Protein AF-A0A497N853-F1 (afdb_monomer)

Solvent-accessible surface area (backbone atoms only — not comparable to full-atom values): 12632 Å² total; per-residue (Å²): 107,52,98,90,64,53,67,40,67,57,90,77,65,51,68,70,56,37,62,71,65,44,45,78,75,49,70,93,55,68,69,83,47,47,69,61,54,48,58,59,57,53,68,36,49,83,79,77,42,58,65,68,43,53,51,31,50,53,46,13,41,46,40,24,49,20,61,76,68,74,43,60,54,60,56,79,72,65,61,88,70,95,76,80,91,62,59,48,69,53,65,68,55,79,66,55,35,63,50,51,18,51,50,53,46,50,43,43,74,77,63,38,49,24,42,34,45,28,51,34,57,36,32,36,83,85,79,70,41,82,28,91,56,30,11,57,48,70,69,62,47,48,48,30,53,48,38,29,42,68,66,50,44,88,70,42,51,37,34,42,32,44,65,26,50,77,102,54,8,40,46,53,75,67,51,38,52,52,47,48,54,54,38,48,76,69,64,36,62,34,42,27,37,53,37,56,64,90,46,56,69,59,51,55,54,47,58,74,72,46,86,47,46,69,47,71,75,90,65,83,77,128

Secondary structure (DSSP, 8-state):
--TT------S---HHHIIIIIHHHHTTS-TT-HHHHHHHHHGGGGTT--HHHHHHHHHHHHHHHHHHTTS-HHHHT----S-----EEPPTT--SHHHHHHHHHHHHHHT-SEEEE---TTEETTTTEE-TT-S--HHHHHHHHHHHHHHHGGGSEEEE-----STT-S--HHHHHHHHHHHHHTT-SEEES-S-TT-HHHHHHHHHH-SSPEE--SS---

Mean predicted aligned error: 4.4 Å

Foldseek 3Di:
DDPVPQWFAFPDADPVLCVPPLVVLPVPDDLVVLVVSLVVSVVCCVPRDPVVRSVRVSNRSLRSVCVVVVHDSCVVVVHDDPDDADEAEDDEACAALLSLQVVLVVVVVVPHQAYEDAYQQQADNVVGGGHVQELDDLVRQLSSLVSNCVRCPNSHAYEYESPQDDPRYADDLVSLLVSLVSCVVSNHQAYEPRDDQVPVVSVVVSCVRHPRHYHDDPDPDD

Sequence (222 aa):
MTEDGAEGLCLGGDKAVTDRWIKPLLVGEDPFDRERLWQWMYSLTRWRVSERIIGVIDMALWDLAGKCFDVPIHKLLGGFRDRVKAYASSGPNLGTPEVYADHAEECLKEGYKAYKIHPYIFYDPIKKKPCPDTTTFPRQDIEVCKAVRERVGDKMTLMYDPWTVGAGGGYSLEEAFWVGRELEKLNFYWFEQPLLENRIESYITLCSGLKIPVLSPAMSGG

Structure (mmCIF, N/CA/C/O backbone):
data_AF-A0A497N853-F1
#
_entry.id   AF-A0A497N853-F1
#
loop_
_atom_site.group_PDB
_atom_site.id
_atom_site.type_symbol
_atom_site.label_atom_id
_atom_site.lab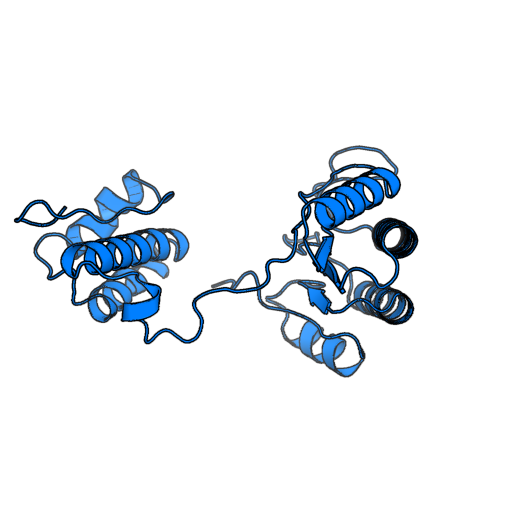el_alt_id
_atom_site.label_comp_id
_atom_site.label_asym_id
_atom_site.label_entity_id
_atom_site.label_seq_id
_atom_site.pdbx_PDB_ins_code
_atom_site.Cartn_x
_atom_site.Cartn_y
_atom_site.Cartn_z
_atom_site.occupancy
_atom_site.B_iso_or_equiv
_atom_site.auth_seq_id
_atom_site.auth_comp_id
_atom_site.auth_asym_id
_atom_site.auth_atom_id
_atom_site.pdbx_PDB_model_num
ATOM 1 N N . MET A 1 1 ? 15.657 2.670 -24.770 1.00 79.00 1 MET A N 1
ATOM 2 C CA . MET A 1 1 ? 15.525 2.754 -26.230 1.00 79.00 1 MET A CA 1
ATOM 3 C C . MET A 1 1 ? 16.335 1.626 -26.832 1.00 79.00 1 MET A C 1
ATOM 5 O O . MET A 1 1 ? 17.504 1.495 -26.479 1.00 79.00 1 MET A O 1
ATOM 9 N N . THR A 1 2 ? 15.700 0.788 -27.634 1.00 86.75 2 THR A N 1
ATOM 10 C CA . THR A 1 2 ? 16.325 -0.279 -28.431 1.00 86.75 2 THR A CA 1
ATOM 11 C C . THR A 1 2 ? 16.870 0.279 -29.748 1.00 86.75 2 THR A C 1
ATOM 13 O O . THR A 1 2 ? 16.658 1.451 -30.063 1.00 86.75 2 THR A O 1
ATOM 16 N N . GLU A 1 3 ? 17.597 -0.536 -30.517 1.00 83.31 3 GLU A N 1
ATOM 17 C CA . GLU A 1 3 ? 18.192 -0.114 -31.798 1.00 83.31 3 GLU A CA 1
ATOM 18 C C . GLU A 1 3 ? 17.148 0.319 -32.840 1.00 83.31 3 GLU A C 1
ATOM 20 O O . GLU A 1 3 ? 17.405 1.220 -33.635 1.00 83.31 3 GLU A O 1
ATOM 25 N N . ASP A 1 4 ? 15.956 -0.276 -32.801 1.00 85.81 4 ASP A N 1
ATOM 26 C CA . ASP A 1 4 ? 14.804 0.061 -33.647 1.00 85.81 4 ASP A CA 1
ATOM 27 C C . ASP A 1 4 ? 13.977 1.252 -33.120 1.00 85.81 4 ASP A C 1
ATOM 29 O O . ASP A 1 4 ? 12.969 1.626 -33.718 1.00 85.81 4 ASP A O 1
ATOM 33 N N . GLY A 1 5 ? 14.410 1.877 -32.019 1.00 88.50 5 GLY A N 1
ATOM 34 C CA . GLY A 1 5 ? 13.783 3.066 -31.447 1.00 88.50 5 GLY A CA 1
ATOM 35 C C . GLY A 1 5 ? 12.621 2.797 -30.488 1.00 88.50 5 GLY A C 1
ATOM 36 O O . GLY A 1 5 ? 11.997 3.756 -30.039 1.00 88.50 5 GLY A O 1
ATOM 37 N N . ALA A 1 6 ? 12.323 1.543 -30.130 1.00 91.69 6 ALA A N 1
ATOM 38 C CA . ALA A 1 6 ? 11.286 1.255 -29.138 1.00 91.69 6 ALA A CA 1
ATOM 39 C C . ALA A 1 6 ? 11.710 1.679 -27.715 1.00 91.69 6 ALA A C 1
ATOM 41 O O . ALA A 1 6 ? 12.874 1.576 -27.308 1.00 91.69 6 ALA A O 1
ATOM 42 N N . GLU A 1 7 ? 10.751 2.174 -26.926 1.00 95.25 7 GLU A N 1
ATOM 43 C CA . GLU A 1 7 ? 11.002 2.748 -25.601 1.00 95.25 7 GLU A CA 1
ATOM 44 C C . GLU A 1 7 ? 10.042 2.228 -24.532 1.00 95.25 7 GLU A C 1
ATOM 46 O O . GLU A 1 7 ? 8.821 2.324 -24.667 1.00 95.25 7 GLU A O 1
ATOM 51 N N . GLY A 1 8 ? 10.613 1.772 -23.417 1.00 95.19 8 GLY A N 1
ATOM 52 C CA . GLY A 1 8 ? 9.903 1.492 -22.175 1.00 95.19 8 GLY A CA 1
ATOM 53 C C . GLY A 1 8 ? 10.242 2.514 -21.094 1.00 95.19 8 GLY A C 1
ATOM 54 O O . GLY A 1 8 ? 11.372 3.003 -21.033 1.00 95.19 8 GLY A O 1
ATOM 55 N N . LEU A 1 9 ? 9.266 2.855 -20.257 1.00 94.81 9 LEU A N 1
ATOM 56 C CA . LEU A 1 9 ? 9.349 3.928 -19.273 1.00 94.81 9 LEU A CA 1
ATOM 57 C C . LEU A 1 9 ? 8.830 3.471 -17.908 1.00 94.81 9 LEU A C 1
ATOM 59 O O . LEU A 1 9 ? 7.816 2.790 -17.794 1.00 94.81 9 LEU A O 1
ATOM 63 N N . CYS A 1 10 ? 9.500 3.929 -16.856 1.00 95.12 10 CYS A N 1
ATOM 64 C CA . CYS A 1 10 ? 9.024 3.850 -15.482 1.00 95.12 10 CYS A CA 1
ATOM 65 C C . CYS A 1 10 ? 9.476 5.106 -14.725 1.00 95.12 10 CYS A C 1
ATOM 67 O O . CYS A 1 10 ? 10.563 5.630 -14.974 1.00 95.12 10 CYS A O 1
ATOM 69 N N . LEU A 1 11 ? 8.641 5.610 -13.814 1.00 91.75 11 LEU A N 1
ATOM 70 C CA . LEU A 1 11 ? 8.973 6.772 -12.991 1.00 91.75 11 LEU A CA 1
ATOM 71 C C . LEU A 1 11 ? 9.837 6.360 -11.793 1.00 91.75 11 LEU A C 1
ATOM 73 O O . LEU A 1 11 ? 9.490 5.449 -11.044 1.00 91.75 11 LEU A O 1
ATOM 77 N N . GLY A 1 12 ? 10.929 7.091 -11.568 1.00 90.25 12 GLY A N 1
ATOM 78 C CA . GLY A 1 12 ? 11.839 6.892 -10.440 1.00 90.25 12 GLY A CA 1
ATOM 79 C C . GLY A 1 12 ? 13.276 6.624 -10.883 1.00 90.25 12 GLY A C 1
ATOM 80 O O . GLY A 1 12 ? 13.691 7.024 -11.967 1.00 90.25 12 GLY A O 1
ATOM 81 N N . GLY A 1 13 ? 14.036 5.948 -10.020 1.00 87.38 13 GLY A N 1
ATOM 82 C CA . GLY A 1 13 ? 15.445 5.627 -10.248 1.00 87.38 13 GLY A CA 1
ATOM 83 C C . GLY A 1 13 ? 16.407 6.745 -9.835 1.00 87.38 13 GLY A C 1
ATOM 84 O O . GLY A 1 13 ? 16.010 7.782 -9.307 1.00 87.38 13 GLY A O 1
ATOM 85 N N . ASP A 1 14 ? 17.695 6.503 -10.062 1.00 92.44 14 ASP A N 1
ATOM 86 C CA . ASP A 1 14 ? 18.780 7.461 -9.846 1.00 92.44 14 ASP A CA 1
ATOM 87 C C . ASP A 1 14 ? 19.682 7.432 -11.081 1.00 92.44 14 ASP A C 1
ATOM 89 O O . ASP A 1 14 ? 20.274 6.397 -11.401 1.00 92.44 14 ASP A O 1
ATOM 93 N N . LYS A 1 15 ? 19.775 8.558 -11.795 1.00 92.19 15 LYS A N 1
ATOM 94 C CA . LYS A 1 15 ? 20.528 8.641 -13.052 1.00 92.19 15 LYS A CA 1
ATOM 95 C C . LYS A 1 15 ? 22.011 8.327 -12.857 1.00 92.19 15 LYS A C 1
ATOM 97 O O . LYS A 1 15 ? 22.588 7.617 -13.675 1.00 92.19 15 LYS A O 1
ATOM 102 N N . ALA A 1 16 ? 22.627 8.835 -11.791 1.00 94.12 16 ALA A N 1
ATOM 103 C CA . ALA A 1 16 ? 24.054 8.651 -11.548 1.00 94.12 16 ALA A CA 1
ATOM 104 C C . ALA A 1 16 ? 24.376 7.187 -11.224 1.00 94.12 16 ALA A C 1
ATOM 106 O O . ALA A 1 16 ? 25.351 6.640 -11.742 1.00 94.12 16 ALA A O 1
ATOM 107 N N . VAL A 1 17 ? 23.540 6.534 -10.411 1.00 93.56 17 VAL A N 1
ATOM 108 C CA . VAL A 1 17 ? 23.679 5.101 -10.107 1.00 93.56 17 VAL A CA 1
ATOM 109 C C . VAL A 1 17 ? 23.415 4.258 -11.353 1.00 93.56 17 VAL A C 1
ATOM 111 O O . VAL A 1 17 ? 24.199 3.358 -11.655 1.00 93.56 17 VAL A O 1
ATOM 114 N N . THR A 1 18 ? 22.358 4.576 -12.102 1.00 93.62 18 THR A N 1
ATOM 115 C CA . THR A 1 18 ? 21.961 3.836 -13.308 1.00 93.62 18 THR A CA 1
ATOM 116 C C . THR A 1 18 ? 23.046 3.907 -14.376 1.00 93.62 18 THR A C 1
ATOM 118 O O . THR A 1 18 ? 23.498 2.868 -14.849 1.00 93.62 18 THR A O 1
ATOM 121 N N . ASP A 1 19 ? 23.531 5.103 -14.713 1.00 94.50 19 ASP A N 1
ATOM 122 C CA . ASP A 1 19 ? 24.566 5.278 -15.737 1.00 94.50 19 ASP A CA 1
ATOM 123 C C . ASP A 1 19 ? 25.879 4.592 -15.359 1.00 94.50 19 ASP A C 1
ATOM 125 O O . ASP A 1 19 ? 26.566 4.049 -16.224 1.00 94.50 19 ASP A O 1
ATOM 129 N N . ARG A 1 20 ? 26.239 4.619 -14.071 1.00 95.12 20 ARG A N 1
ATOM 130 C CA . ARG A 1 20 ? 27.514 4.077 -13.597 1.00 95.12 20 ARG A CA 1
ATOM 131 C C . ARG A 1 20 ? 27.508 2.558 -13.464 1.00 95.12 20 ARG A C 1
ATOM 133 O O . ARG A 1 20 ? 28.520 1.937 -13.774 1.00 95.12 20 ARG A O 1
ATOM 140 N N . TRP A 1 21 ? 26.429 1.981 -12.940 1.00 94.62 21 TRP A N 1
ATOM 141 C CA . TRP A 1 21 ? 26.415 0.579 -12.507 1.00 94.62 21 TRP A CA 1
ATOM 142 C C . TRP A 1 21 ? 25.476 -0.310 -13.310 1.00 94.62 21 TRP A C 1
ATOM 144 O O . TRP A 1 21 ? 25.777 -1.487 -13.466 1.00 94.62 21 TRP A O 1
ATOM 154 N N . ILE A 1 22 ? 24.368 0.229 -13.818 1.00 94.00 22 ILE A N 1
ATOM 155 C CA . ILE A 1 22 ? 23.347 -0.564 -14.511 1.00 94.00 22 ILE A CA 1
ATOM 156 C C . ILE A 1 22 ? 23.543 -0.528 -16.022 1.00 94.00 22 ILE A C 1
ATOM 158 O O . ILE A 1 22 ? 23.589 -1.572 -16.661 1.00 94.00 22 ILE A O 1
ATOM 162 N N . LYS A 1 23 ? 23.717 0.660 -16.606 1.00 93.88 23 LYS A N 1
ATOM 163 C CA . LYS A 1 23 ? 23.854 0.842 -18.055 1.00 93.88 23 LYS A CA 1
ATOM 164 C C . LYS A 1 23 ? 24.928 -0.057 -18.693 1.00 93.88 23 LYS A C 1
ATOM 166 O O . LYS A 1 23 ? 24.621 -0.633 -19.736 1.00 93.88 23 LYS A O 1
ATOM 171 N N . PRO A 1 24 ? 26.129 -0.247 -18.103 1.00 93.81 24 PRO A N 1
ATOM 172 C CA . PRO A 1 24 ? 27.134 -1.148 -18.672 1.00 93.81 24 PRO A CA 1
ATOM 173 C C . PRO A 1 24 ? 26.702 -2.618 -18.750 1.00 93.81 24 PRO A C 1
ATOM 175 O O . PRO A 1 24 ? 27.320 -3.368 -19.493 1.00 93.81 24 PRO A O 1
ATOM 178 N N . LEU A 1 25 ? 25.685 -3.027 -17.982 1.00 92.44 25 LEU A N 1
ATOM 179 C CA . LEU A 1 25 ? 25.145 -4.388 -17.989 1.00 92.44 25 LEU A CA 1
ATOM 180 C C . LEU A 1 25 ? 24.012 -4.586 -19.001 1.00 92.44 25 LEU A C 1
ATOM 182 O O . LEU A 1 25 ? 23.673 -5.722 -19.284 1.00 92.44 25 LEU A O 1
ATOM 186 N N . LEU A 1 26 ? 23.377 -3.509 -19.479 1.00 93.62 26 LEU A N 1
ATOM 187 C CA . LEU A 1 26 ? 22.157 -3.597 -20.296 1.00 93.62 26 LEU A CA 1
ATOM 188 C C . LEU A 1 26 ? 22.374 -3.226 -21.761 1.00 93.62 26 LEU A C 1
ATOM 190 O O . LEU A 1 26 ? 21.623 -3.659 -22.629 1.00 93.62 26 LEU A O 1
ATOM 194 N N . VAL A 1 27 ? 23.350 -2.363 -22.050 1.00 94.38 27 VAL A N 1
ATOM 195 C CA . VAL A 1 27 ? 23.601 -1.919 -23.425 1.00 94.38 27 VAL A CA 1
ATOM 196 C C . VAL A 1 27 ? 24.159 -3.082 -24.242 1.00 94.38 27 VAL A C 1
ATOM 198 O O . VAL A 1 27 ? 25.203 -3.625 -23.899 1.00 94.38 27 VAL A O 1
ATOM 201 N N . GLY A 1 28 ? 23.486 -3.403 -25.348 1.00 94.25 28 GLY A N 1
ATOM 202 C CA . GLY A 1 28 ? 23.839 -4.519 -26.230 1.00 94.25 28 GLY A CA 1
ATOM 203 C C . GLY A 1 28 ? 23.177 -5.845 -25.852 1.00 94.25 28 GLY A C 1
ATOM 204 O O . GLY A 1 28 ? 23.326 -6.819 -26.583 1.00 94.25 28 GLY A O 1
ATOM 205 N N . GLU A 1 29 ? 22.430 -5.884 -24.750 1.00 96.19 29 GLU A N 1
ATOM 206 C CA . GLU A 1 29 ? 21.660 -7.057 -24.354 1.00 96.19 29 GLU A CA 1
ATOM 207 C C . GLU A 1 29 ? 20.273 -7.073 -25.007 1.00 96.19 29 GLU A C 1
ATOM 209 O O . GLU A 1 29 ? 19.698 -6.023 -25.308 1.00 96.19 29 GLU A O 1
ATOM 214 N N . ASP A 1 30 ? 19.708 -8.271 -25.167 1.00 96.00 30 ASP A N 1
ATOM 215 C CA . ASP A 1 30 ? 18.315 -8.431 -25.576 1.00 96.00 30 ASP A CA 1
ATOM 216 C C . ASP A 1 30 ? 17.378 -8.002 -24.423 1.00 96.00 30 ASP A C 1
ATOM 218 O O . ASP A 1 30 ? 17.404 -8.615 -23.349 1.00 96.00 30 ASP A O 1
ATOM 222 N N . PRO A 1 31 ? 16.525 -6.974 -24.600 1.00 95.19 31 PRO A N 1
ATOM 223 C CA . PRO A 1 31 ? 15.596 -6.529 -23.561 1.00 95.19 31 PRO A CA 1
ATOM 224 C C . PRO A 1 31 ? 14.515 -7.565 -23.206 1.00 95.19 31 PRO A C 1
ATOM 226 O O . PRO A 1 31 ? 13.829 -7.408 -22.190 1.00 95.19 31 PRO A O 1
ATOM 229 N N . PHE A 1 32 ? 14.323 -8.607 -24.019 1.00 95.81 32 PHE A N 1
ATOM 230 C CA . PHE A 1 32 ? 13.380 -9.691 -23.752 1.00 95.81 32 PHE A CA 1
ATOM 231 C C . PHE A 1 32 ? 13.945 -10.766 -22.817 1.00 95.81 32 PHE A C 1
ATOM 233 O O . PHE A 1 32 ? 13.153 -11.479 -22.195 1.00 95.81 32 PHE A O 1
ATOM 240 N N . ASP A 1 33 ? 15.262 -10.791 -22.585 1.00 97.50 33 ASP A N 1
ATOM 241 C CA . ASP A 1 33 ? 15.939 -11.630 -21.583 1.00 97.50 33 ASP A CA 1
ATOM 242 C C . ASP A 1 33 ? 15.740 -11.110 -20.139 1.00 97.50 33 ASP A C 1
ATOM 244 O O . ASP A 1 33 ? 16.651 -11.144 -19.308 1.00 97.50 33 ASP A O 1
ATOM 248 N N . ARG A 1 34 ? 14.543 -10.605 -19.804 1.00 97.12 34 ARG A N 1
ATOM 249 C CA . ARG A 1 34 ? 14.273 -9.855 -18.559 1.00 97.12 34 ARG A CA 1
ATOM 250 C C . ARG A 1 34 ? 14.716 -10.583 -17.294 1.00 97.12 34 ARG A C 1
ATOM 252 O O . ARG A 1 34 ? 15.349 -9.967 -16.448 1.00 97.12 34 ARG A O 1
ATOM 259 N N . GLU A 1 35 ? 14.462 -11.888 -17.193 1.00 98.00 35 GLU A N 1
ATOM 260 C CA . GLU A 1 35 ? 14.888 -12.688 -16.036 1.00 98.00 35 GLU A CA 1
ATOM 261 C C . GLU A 1 35 ? 16.416 -12.704 -15.888 1.00 98.00 35 GLU A C 1
ATOM 263 O O . GLU A 1 35 ? 16.949 -12.472 -14.806 1.00 98.00 35 GLU A O 1
ATOM 268 N N . ARG A 1 36 ? 17.153 -12.903 -16.987 1.00 97.44 36 ARG A N 1
ATOM 269 C CA . ARG A 1 36 ? 18.621 -12.877 -16.969 1.00 97.44 36 ARG A CA 1
ATOM 270 C C . ARG A 1 36 ? 19.137 -11.497 -16.566 1.00 97.44 36 ARG A C 1
ATOM 272 O O . ARG A 1 36 ? 20.052 -11.409 -15.748 1.00 97.44 36 ARG A O 1
ATOM 279 N N . LEU A 1 37 ? 18.549 -10.433 -17.116 1.00 96.94 37 LEU A N 1
ATOM 280 C CA . LEU A 1 37 ? 18.912 -9.053 -16.787 1.00 96.94 37 LEU A CA 1
ATOM 281 C C . LEU A 1 37 ? 18.611 -8.725 -15.321 1.00 96.94 37 LEU A C 1
ATOM 283 O O . LEU A 1 37 ? 19.448 -8.111 -14.658 1.00 96.94 37 LEU A O 1
ATOM 287 N N . TRP A 1 38 ? 17.474 -9.183 -14.792 1.00 97.06 38 TRP A N 1
ATOM 288 C CA . TRP A 1 38 ? 17.137 -9.059 -13.376 1.00 97.06 38 TRP A CA 1
ATOM 289 C C . TRP A 1 38 ? 18.198 -9.736 -12.512 1.00 97.06 38 TRP A C 1
ATOM 291 O O . TRP A 1 38 ? 18.776 -9.073 -11.655 1.00 97.06 38 TRP A O 1
ATOM 301 N N . GLN A 1 39 ? 18.532 -11.006 -12.775 1.00 96.00 39 GLN A N 1
ATOM 302 C CA . GLN A 1 39 ? 19.510 -11.759 -11.970 1.00 96.00 39 GLN A CA 1
ATOM 303 C C . GLN A 1 39 ? 20.891 -11.099 -12.011 1.00 96.00 39 GLN A C 1
ATOM 305 O O . GLN A 1 39 ? 21.588 -10.993 -10.996 1.00 96.00 39 GLN A O 1
ATOM 310 N N . TRP A 1 40 ? 21.275 -10.597 -13.185 1.00 93.88 40 TRP A N 1
ATOM 311 C CA . TRP A 1 40 ? 22.541 -9.904 -13.357 1.00 93.88 40 TRP A CA 1
ATOM 312 C C . TRP A 1 40 ? 22.585 -8.601 -12.556 1.00 93.88 40 TRP A C 1
ATOM 314 O O . TRP A 1 40 ? 23.516 -8.393 -11.773 1.00 93.88 40 TRP A O 1
ATOM 324 N N . MET A 1 41 ? 21.562 -7.753 -12.672 1.00 95.19 41 MET A N 1
ATOM 325 C CA . MET A 1 41 ? 21.467 -6.522 -11.887 1.00 95.19 41 MET A CA 1
ATOM 326 C C . MET A 1 41 ? 21.350 -6.811 -10.387 1.00 95.19 41 MET A C 1
ATOM 328 O O . MET A 1 41 ? 21.970 -6.113 -9.584 1.00 95.19 41 MET A O 1
ATOM 332 N N . TYR A 1 42 ? 20.611 -7.852 -9.994 1.00 94.94 42 TYR A N 1
ATOM 333 C CA . TYR A 1 42 ? 20.382 -8.218 -8.596 1.00 94.94 42 TYR A CA 1
ATOM 334 C C . TYR A 1 42 ? 21.683 -8.530 -7.861 1.00 94.94 42 TYR A C 1
ATOM 336 O O . TYR A 1 42 ? 21.829 -8.172 -6.694 1.00 94.94 42 TYR A O 1
ATOM 344 N N . SER A 1 43 ? 22.692 -9.079 -8.544 1.00 91.81 43 SER A N 1
ATOM 345 C CA . SER A 1 43 ? 24.026 -9.287 -7.960 1.00 91.81 43 SER A CA 1
ATOM 346 C C . SER A 1 43 ? 24.672 -8.001 -7.405 1.00 91.81 43 SER A C 1
ATOM 348 O O . SER A 1 43 ? 25.503 -8.059 -6.493 1.00 91.81 43 SER A O 1
ATOM 350 N N . LEU A 1 44 ? 24.266 -6.824 -7.900 1.00 92.19 44 LEU A N 1
ATOM 351 C CA . LEU A 1 44 ? 24.750 -5.521 -7.441 1.00 92.19 44 LEU A CA 1
ATOM 352 C C . LEU A 1 44 ? 24.094 -5.043 -6.140 1.00 92.19 44 LEU A C 1
ATOM 354 O O . LEU A 1 44 ? 24.639 -4.128 -5.506 1.00 92.19 44 LEU A O 1
ATOM 358 N N . THR A 1 45 ? 22.975 -5.651 -5.722 1.00 91.38 45 THR A N 1
ATOM 359 C CA . THR A 1 45 ? 22.237 -5.275 -4.496 1.00 91.38 45 THR A CA 1
ATOM 360 C C . THR A 1 45 ? 23.079 -5.380 -3.240 1.00 91.38 45 THR A C 1
ATOM 362 O O . THR A 1 45 ? 22.902 -4.620 -2.293 1.00 91.38 45 THR A O 1
ATOM 365 N N . ARG A 1 46 ? 24.086 -6.253 -3.269 1.00 86.44 46 ARG A N 1
ATOM 366 C CA . ARG A 1 46 ? 25.012 -6.450 -2.159 1.00 86.44 46 ARG A CA 1
ATOM 367 C C . ARG A 1 46 ? 25.861 -5.212 -1.833 1.00 86.44 46 ARG A C 1
ATOM 369 O O . ARG A 1 46 ? 26.360 -5.116 -0.717 1.00 86.44 46 ARG A O 1
ATOM 376 N N . TRP A 1 47 ? 26.080 -4.293 -2.783 1.00 81.06 47 TRP A N 1
ATOM 377 C CA . TRP A 1 47 ? 27.074 -3.220 -2.598 1.00 81.06 47 TRP A CA 1
ATOM 378 C C . TRP A 1 47 ? 26.773 -1.883 -3.274 1.00 81.06 47 TRP A C 1
ATOM 380 O O . TRP A 1 47 ? 27.209 -0.846 -2.776 1.00 81.06 47 TRP A O 1
ATOM 390 N N . ARG A 1 48 ? 26.178 -1.886 -4.472 1.00 84.62 48 ARG A N 1
ATOM 391 C CA . ARG A 1 48 ? 26.247 -0.734 -5.393 1.00 84.62 48 ARG A CA 1
ATOM 392 C C . ARG A 1 48 ? 24.899 -0.105 -5.700 1.00 84.62 48 ARG A C 1
ATOM 394 O O . ARG A 1 48 ? 24.861 1.080 -6.019 1.00 84.62 48 ARG A O 1
ATOM 401 N N . VAL A 1 49 ? 23.831 -0.894 -5.663 1.00 91.50 49 VAL A N 1
ATOM 402 C CA . VAL A 1 49 ? 22.513 -0.506 -6.174 1.00 91.50 49 VAL A CA 1
ATOM 403 C C . VAL A 1 49 ? 21.446 -1.0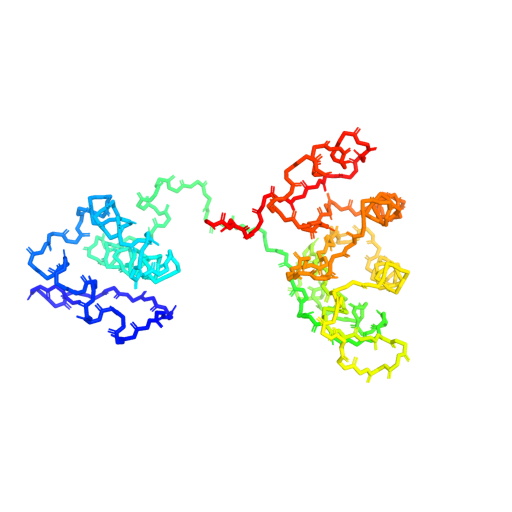00 -5.206 1.00 91.50 49 VAL A C 1
ATOM 405 O O . VAL A 1 49 ? 21.584 -2.082 -4.662 1.00 91.50 49 VAL A O 1
ATOM 408 N N . SER A 1 50 ? 20.388 -0.231 -4.963 1.00 91.44 50 SER A N 1
ATOM 409 C CA . SER A 1 50 ? 19.242 -0.729 -4.195 1.00 91.44 50 SER A CA 1
ATOM 410 C C . SER A 1 50 ? 18.296 -1.529 -5.088 1.00 91.44 50 SER A C 1
ATOM 412 O O . SER A 1 50 ? 18.151 -1.230 -6.275 1.00 91.44 50 SER A O 1
ATOM 414 N N . GLU A 1 51 ? 17.580 -2.496 -4.518 1.00 92.12 51 GLU A N 1
ATOM 415 C CA . GLU A 1 51 ? 16.552 -3.253 -5.247 1.00 92.12 51 GLU A CA 1
ATOM 416 C C . GLU A 1 51 ? 15.500 -2.331 -5.889 1.00 92.12 51 GLU A C 1
ATOM 418 O O . GLU A 1 51 ? 15.059 -2.576 -7.007 1.00 92.12 51 GLU A O 1
ATOM 423 N N . ARG A 1 52 ? 15.195 -1.187 -5.259 1.00 92.06 52 ARG A N 1
ATOM 424 C CA . ARG A 1 52 ? 14.322 -0.146 -5.828 1.00 92.06 52 ARG A CA 1
ATOM 425 C C . ARG A 1 52 ? 14.779 0.334 -7.208 1.00 92.06 52 ARG A C 1
ATOM 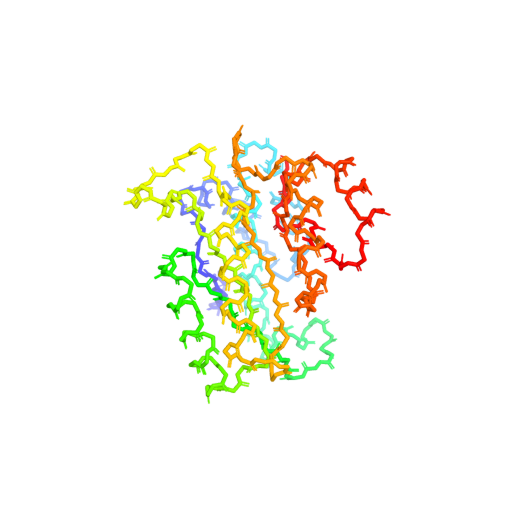427 O O . ARG A 1 52 ? 13.941 0.553 -8.076 1.00 92.06 52 ARG A O 1
ATOM 434 N N . ILE A 1 53 ? 16.080 0.545 -7.409 1.00 93.06 53 ILE A N 1
ATOM 435 C CA . ILE A 1 53 ? 16.607 1.007 -8.702 1.00 93.06 53 ILE A CA 1
ATOM 436 C C . ILE A 1 53 ? 16.459 -0.099 -9.746 1.00 93.06 53 ILE A C 1
ATOM 438 O O . ILE A 1 53 ? 16.036 0.180 -10.863 1.00 93.06 53 ILE A O 1
ATOM 442 N N . ILE A 1 54 ? 16.742 -1.346 -9.371 1.00 94.62 54 ILE A N 1
ATOM 443 C CA . ILE A 1 54 ? 16.587 -2.507 -10.257 1.00 94.62 54 ILE A CA 1
ATOM 444 C C . ILE A 1 54 ? 15.119 -2.679 -10.656 1.00 94.62 54 ILE A C 1
ATOM 446 O O . ILE A 1 54 ? 14.830 -2.838 -11.837 1.00 94.62 54 ILE A O 1
ATOM 450 N N . GLY A 1 55 ? 14.187 -2.546 -9.708 1.00 95.50 55 GLY A N 1
ATOM 451 C CA . GLY A 1 55 ? 12.749 -2.627 -9.970 1.00 95.50 55 GLY A CA 1
ATOM 452 C C . GLY A 1 55 ? 12.241 -1.561 -10.946 1.00 95.50 55 GLY A C 1
ATOM 453 O O . GLY A 1 55 ? 11.399 -1.858 -11.786 1.00 95.50 55 GLY A O 1
ATOM 454 N N . VAL A 1 56 ? 12.778 -0.335 -10.904 1.00 95.94 56 VAL A N 1
ATOM 455 C CA . VAL A 1 56 ? 12.442 0.715 -11.891 1.00 95.94 56 VAL A CA 1
ATOM 456 C C . VAL A 1 56 ? 12.858 0.307 -13.303 1.00 95.94 56 VAL A C 1
ATOM 458 O O . VAL A 1 56 ? 12.113 0.528 -14.258 1.00 95.94 56 VAL A O 1
ATOM 461 N N . ILE A 1 57 ? 14.030 -0.307 -13.441 1.00 95.56 57 ILE A N 1
ATOM 462 C CA . ILE A 1 57 ? 14.537 -0.763 -14.735 1.00 95.56 57 ILE A CA 1
ATOM 463 C C . ILE A 1 57 ? 13.754 -1.977 -15.237 1.00 95.56 57 ILE A C 1
ATOM 465 O O . ILE A 1 57 ? 13.359 -1.991 -16.399 1.00 95.56 57 ILE A O 1
ATOM 469 N N . ASP A 1 58 ? 13.469 -2.951 -14.372 1.00 97.06 58 ASP A N 1
ATOM 470 C CA . ASP A 1 58 ? 12.641 -4.111 -14.718 1.00 97.06 58 ASP A CA 1
ATOM 471 C C . ASP A 1 58 ? 11.246 -3.682 -15.205 1.00 97.06 58 ASP A C 1
ATOM 473 O O . ASP A 1 58 ? 10.804 -4.098 -16.276 1.00 97.06 58 ASP A O 1
ATOM 477 N N . MET A 1 59 ? 10.594 -2.749 -14.502 1.00 97.69 59 MET A N 1
ATOM 478 C CA . MET A 1 59 ? 9.314 -2.180 -14.940 1.00 97.69 59 MET A CA 1
ATOM 479 C C . MET A 1 59 ? 9.411 -1.490 -16.307 1.00 97.69 59 MET A C 1
ATOM 481 O O . MET A 1 59 ? 8.503 -1.634 -17.126 1.00 97.69 59 MET A O 1
ATOM 485 N N . ALA A 1 60 ? 10.502 -0.772 -16.587 1.00 96.94 60 ALA A N 1
ATOM 486 C CA . ALA A 1 60 ? 10.717 -0.165 -17.899 1.00 96.94 60 ALA A CA 1
ATOM 487 C C . ALA A 1 60 ? 10.917 -1.225 -19.000 1.00 96.94 60 ALA A C 1
ATOM 489 O O . ALA A 1 60 ? 10.415 -1.047 -20.108 1.00 96.94 60 ALA A O 1
ATOM 490 N N . LEU A 1 61 ? 11.587 -2.347 -18.714 1.00 97.31 61 LEU A N 1
ATOM 491 C CA . LEU A 1 61 ? 11.713 -3.467 -19.658 1.00 97.31 61 LEU A CA 1
ATOM 492 C C . LEU A 1 61 ? 10.363 -4.155 -19.917 1.00 97.31 61 LEU A C 1
ATOM 494 O O . LEU A 1 61 ? 10.084 -4.559 -21.047 1.00 97.31 61 LEU A O 1
ATOM 498 N N . TRP A 1 62 ? 9.499 -4.260 -18.906 1.00 98.19 62 TRP A N 1
ATOM 499 C CA . TRP A 1 62 ? 8.127 -4.746 -19.085 1.00 98.19 62 TRP A CA 1
ATOM 500 C C . TRP A 1 62 ? 7.266 -3.801 -19.926 1.00 98.19 62 TRP A C 1
ATOM 502 O O . TRP A 1 62 ? 6.534 -4.274 -20.795 1.00 98.19 62 TRP A O 1
ATOM 512 N N . ASP A 1 63 ? 7.365 -2.486 -19.713 1.00 98.19 63 ASP A N 1
ATOM 513 C CA . ASP A 1 63 ? 6.678 -1.484 -20.540 1.00 98.19 63 ASP A CA 1
ATOM 514 C C . ASP A 1 63 ? 7.155 -1.529 -21.998 1.00 98.19 63 ASP A C 1
ATOM 516 O O . ASP A 1 63 ? 6.337 -1.541 -22.918 1.00 98.19 63 ASP A O 1
ATOM 520 N N . LEU A 1 64 ? 8.470 -1.659 -22.212 1.00 97.56 64 LEU A N 1
ATOM 521 C CA . LEU A 1 64 ? 9.051 -1.870 -23.538 1.00 97.56 64 LEU A CA 1
ATOM 522 C C . LEU A 1 64 ? 8.449 -3.111 -24.206 1.00 97.56 64 LEU A C 1
ATOM 524 O O . LEU A 1 64 ? 7.966 -3.021 -25.330 1.00 97.56 64 LEU A O 1
ATOM 528 N N . ALA A 1 65 ? 8.423 -4.250 -23.508 1.00 97.00 65 ALA A N 1
ATOM 529 C CA . ALA A 1 65 ? 7.873 -5.484 -24.058 1.00 97.00 65 ALA A CA 1
ATOM 530 C C . ALA A 1 65 ? 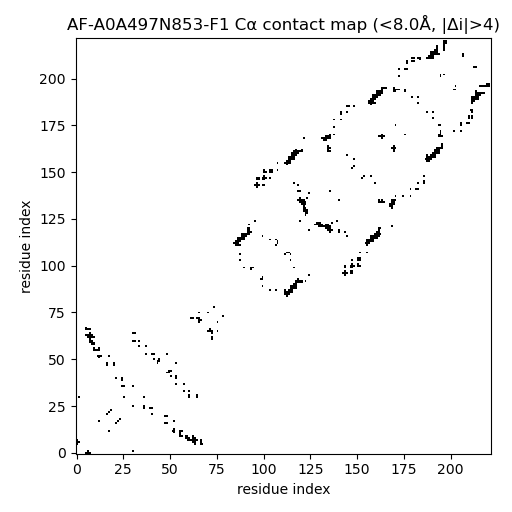6.383 -5.351 -24.406 1.00 97.00 65 ALA A C 1
ATOM 532 O O . ALA A 1 65 ? 5.969 -5.774 -25.484 1.00 97.00 65 ALA A O 1
ATOM 533 N N . GLY A 1 66 ? 5.586 -4.725 -23.534 1.00 97.25 66 GLY A N 1
ATOM 534 C CA . GLY A 1 66 ? 4.173 -4.447 -23.804 1.00 97.25 66 GLY A CA 1
ATOM 535 C C . GLY A 1 66 ? 3.969 -3.640 -25.086 1.00 97.25 66 GLY A C 1
ATOM 536 O O . GLY A 1 66 ? 3.124 -3.993 -25.906 1.00 97.25 66 GLY A O 1
ATOM 537 N N . LYS A 1 67 ? 4.788 -2.606 -25.300 1.00 96.88 67 LYS A N 1
ATOM 538 C CA . LYS A 1 67 ? 4.743 -1.766 -26.505 1.00 96.88 67 LYS A CA 1
ATOM 539 C C . LYS A 1 67 ? 5.234 -2.487 -27.759 1.00 96.88 67 LYS A C 1
ATOM 541 O O . LYS A 1 67 ? 4.588 -2.377 -28.793 1.00 96.88 67 LYS A O 1
ATOM 546 N N . CYS A 1 68 ? 6.332 -3.241 -27.679 1.00 96.19 68 CYS A N 1
ATOM 547 C CA . CYS A 1 68 ? 6.856 -4.007 -28.816 1.00 96.19 68 CYS A CA 1
ATOM 548 C C . CYS A 1 68 ? 5.859 -5.063 -29.312 1.00 96.19 68 CYS A C 1
ATOM 550 O O . CYS A 1 68 ? 5.750 -5.286 -30.514 1.00 96.19 68 CYS A O 1
ATOM 552 N N . PHE A 1 69 ? 5.135 -5.709 -28.394 1.00 95.31 69 PHE A N 1
ATOM 553 C CA . PHE A 1 69 ? 4.146 -6.736 -28.729 1.00 95.31 69 PHE A CA 1
ATOM 554 C C . PHE A 1 69 ? 2.719 -6.197 -28.896 1.00 95.31 69 PHE A C 1
ATOM 556 O O . PHE A 1 69 ? 1.815 -6.991 -29.144 1.00 95.31 69 PHE A O 1
ATOM 563 N N . ASP A 1 70 ? 2.514 -4.885 -28.750 1.00 96.75 70 ASP A N 1
ATOM 564 C CA . ASP A 1 70 ? 1.205 -4.221 -28.801 1.00 96.75 70 ASP A CA 1
ATOM 565 C C . ASP A 1 70 ? 0.143 -4.896 -27.909 1.00 96.75 70 ASP A C 1
ATOM 567 O O . ASP A 1 70 ? -1.001 -5.145 -28.297 1.00 96.75 70 ASP A O 1
ATOM 571 N N . VAL A 1 71 ? 0.538 -5.248 -26.681 1.00 97.31 71 VAL A N 1
ATOM 572 C CA . VAL A 1 71 ? -0.345 -5.892 -25.701 1.00 97.31 71 VAL A CA 1
ATOM 573 C C . VAL A 1 71 ? -0.157 -5.310 -24.299 1.00 97.31 71 VAL A C 1
ATOM 575 O O . VAL A 1 71 ? 0.968 -5.039 -23.872 1.00 97.31 71 VAL A O 1
ATOM 578 N N . PRO A 1 72 ? -1.238 -5.169 -23.507 1.00 97.44 72 PRO A N 1
ATOM 579 C CA . PRO A 1 72 ? -1.115 -4.776 -22.109 1.00 97.44 72 PRO A CA 1
ATOM 580 C C . PRO A 1 72 ? -0.231 -5.755 -21.324 1.00 97.44 72 PRO A C 1
ATOM 582 O O . PRO A 1 72 ? -0.390 -6.972 -21.444 1.00 97.44 72 PRO A O 1
ATOM 585 N N . ILE A 1 73 ? 0.633 -5.243 -20.439 1.00 97.69 73 ILE A N 1
ATOM 586 C CA . ILE A 1 73 ? 1.565 -6.060 -19.633 1.00 97.69 73 ILE A CA 1
ATOM 587 C C . ILE A 1 73 ? 0.828 -7.169 -18.868 1.00 97.69 73 ILE A C 1
ATOM 589 O O . ILE A 1 73 ? 1.279 -8.310 -18.823 1.00 97.69 73 ILE A O 1
ATOM 593 N N . HIS A 1 74 ? -0.357 -6.885 -18.319 1.00 97.56 74 HIS A N 1
ATOM 594 C CA . HIS A 1 74 ? -1.127 -7.900 -17.596 1.00 97.56 74 HIS A CA 1
ATOM 595 C C . HIS A 1 74 ? -1.564 -9.082 -18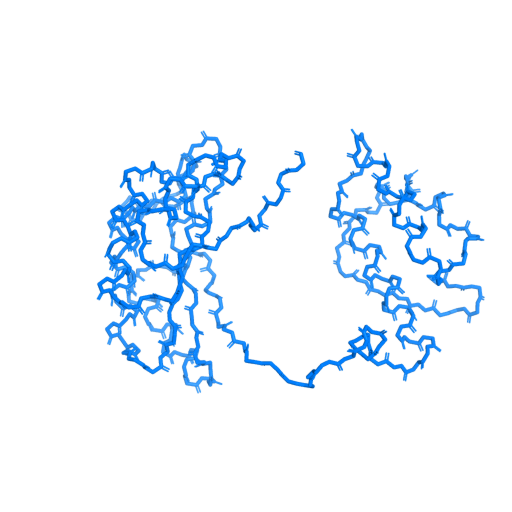.482 1.00 97.56 74 HIS A C 1
ATOM 597 O O . HIS A 1 74 ? -1.837 -10.156 -17.954 1.00 97.56 74 HIS A O 1
ATOM 603 N N . LYS A 1 75 ? -1.663 -8.914 -19.809 1.00 98.06 75 LYS A N 1
ATOM 604 C CA . LYS A 1 75 ? -1.913 -10.018 -20.747 1.00 98.06 75 LYS A CA 1
ATOM 605 C C . LYS A 1 75 ? -0.632 -10.807 -21.013 1.00 98.06 75 LYS A C 1
ATOM 607 O O . LYS A 1 75 ? -0.710 -12.031 -21.017 1.00 98.06 75 LYS A O 1
ATOM 612 N N . LEU A 1 76 ? 0.525 -10.141 -21.122 1.00 97.06 76 LEU A N 1
ATOM 613 C CA . LEU A 1 76 ? 1.834 -10.814 -21.186 1.00 97.06 76 LEU A CA 1
ATOM 614 C C . LEU A 1 76 ? 2.089 -11.703 -19.959 1.00 97.06 76 LEU A C 1
ATOM 616 O O . LEU A 1 76 ? 2.665 -12.776 -20.090 1.00 97.06 76 LEU A O 1
ATOM 620 N N . LEU A 1 77 ? 1.610 -11.287 -18.784 1.00 97.50 77 LEU A N 1
ATOM 621 C CA . LEU A 1 77 ? 1.705 -12.047 -17.532 1.00 97.50 77 LEU A CA 1
ATOM 622 C C . LEU A 1 77 ? 0.701 -13.215 -17.416 1.00 97.50 77 LEU A C 1
ATOM 624 O O . LEU A 1 77 ? 0.681 -13.891 -16.391 1.00 97.50 77 LEU A O 1
ATOM 628 N N . GLY A 1 78 ? -0.149 -13.459 -18.421 1.00 97.69 78 GLY A N 1
ATOM 629 C CA . GLY A 1 78 ? -1.190 -14.494 -18.356 1.00 97.69 78 GLY A CA 1
ATOM 630 C C . GLY A 1 78 ? -2.449 -14.025 -17.622 1.00 97.69 78 GLY A C 1
ATOM 631 O O . GLY A 1 78 ? -2.891 -14.635 -16.653 1.00 97.69 78 GLY A O 1
ATOM 632 N N . GLY A 1 79 ? -3.001 -12.894 -18.063 1.00 96.88 79 GLY A N 1
ATOM 633 C CA . GLY A 1 79 ? -4.037 -12.136 -17.359 1.00 96.88 79 GLY A CA 1
ATOM 634 C C . GLY A 1 79 ? -5.208 -12.943 -16.788 1.00 96.88 79 GLY A C 1
ATOM 635 O O . GLY A 1 79 ? -5.773 -13.819 -17.432 1.00 96.88 79 GLY A O 1
ATOM 636 N N . PHE A 1 80 ? -5.623 -12.555 -15.582 1.00 98.00 80 PHE A N 1
ATOM 637 C CA . PHE A 1 80 ? -6.697 -13.209 -14.829 1.00 98.00 80 PHE A CA 1
ATOM 638 C C . PHE A 1 80 ? -8.003 -12.397 -14.795 1.00 98.00 80 PHE A C 1
ATOM 640 O O . PHE A 1 80 ? -9.096 -12.954 -14.831 1.00 98.00 80 PHE A O 1
ATOM 647 N N . ARG A 1 81 ? -7.905 -11.065 -14.691 1.00 97.19 81 ARG A N 1
ATOM 648 C CA . ARG A 1 81 ? -9.046 -10.140 -14.600 1.00 97.19 81 ARG A CA 1
ATOM 649 C C . ARG A 1 81 ? -8.715 -8.826 -15.297 1.00 97.19 81 ARG A C 1
ATOM 651 O O . ARG A 1 81 ? -7.574 -8.383 -15.224 1.00 97.19 81 ARG A O 1
ATOM 658 N N . ASP A 1 82 ? -9.724 -8.185 -15.879 1.00 97.25 82 ASP A N 1
ATOM 659 C CA . ASP A 1 82 ? -9.574 -6.878 -16.543 1.00 97.25 82 ASP A CA 1
ATOM 660 C C . ASP A 1 82 ? -10.012 -5.701 -15.644 1.00 97.25 82 ASP A C 1
ATOM 662 O O . ASP A 1 82 ? -9.897 -4.539 -16.017 1.00 97.25 82 ASP A O 1
ATOM 666 N N . ARG A 1 83 ? -10.515 -5.988 -14.432 1.00 96.94 83 ARG A N 1
ATOM 667 C CA . ARG A 1 83 ? -10.838 -4.988 -13.401 1.00 96.94 83 ARG A CA 1
ATOM 668 C C . ARG A 1 83 ? -10.613 -5.530 -11.992 1.00 96.94 83 ARG A C 1
ATOM 670 O O . ARG A 1 83 ? -10.811 -6.720 -11.737 1.00 96.94 83 ARG A O 1
ATOM 677 N N . VAL A 1 84 ? -10.251 -4.649 -11.062 1.00 96.69 84 VAL A N 1
ATOM 678 C CA . VAL A 1 84 ? -10.053 -4.966 -9.640 1.00 96.69 84 VAL A CA 1
ATOM 679 C C . VAL A 1 84 ? -10.678 -3.881 -8.764 1.00 96.69 84 VAL A C 1
ATOM 681 O O . VAL A 1 84 ? -10.747 -2.722 -9.162 1.00 96.69 84 VAL A O 1
ATOM 684 N N . LYS A 1 85 ? -11.178 -4.260 -7.582 1.00 95.94 85 LYS A N 1
ATOM 685 C CA . LYS A 1 85 ? -11.645 -3.287 -6.588 1.00 95.94 85 LYS A CA 1
ATOM 686 C C . LYS A 1 85 ? -10.429 -2.592 -5.979 1.00 95.94 85 LYS A C 1
ATOM 688 O O . LYS A 1 85 ? -9.524 -3.278 -5.513 1.00 95.94 85 LYS A O 1
ATOM 693 N N . ALA A 1 86 ? -10.441 -1.265 -5.954 1.00 97.25 86 ALA A N 1
ATOM 694 C CA . ALA A 1 86 ? -9.470 -0.476 -5.212 1.00 97.25 86 ALA A CA 1
ATOM 695 C C . ALA A 1 86 ? -9.995 -0.170 -3.802 1.00 97.25 86 ALA A C 1
ATOM 697 O O . ALA A 1 86 ? -11.208 -0.070 -3.584 1.00 97.25 86 ALA A O 1
ATOM 698 N N . TYR A 1 87 ? -9.074 -0.009 -2.857 1.00 98.19 87 TYR A N 1
ATOM 699 C C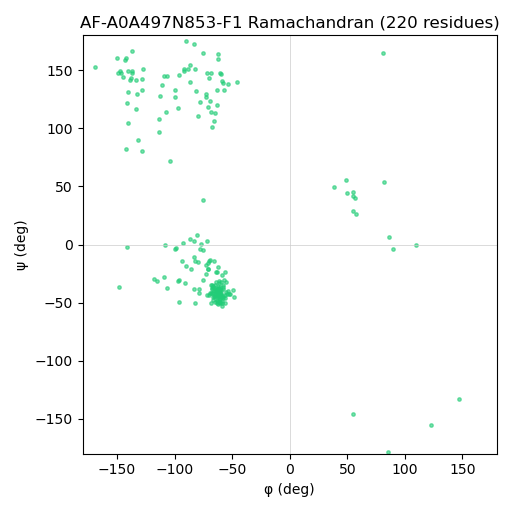A . TYR A 1 87 ? -9.342 0.632 -1.576 1.00 98.19 87 TYR A CA 1
ATOM 700 C C . TYR A 1 87 ? -8.685 2.011 -1.576 1.00 98.19 87 TYR A C 1
ATOM 702 O O . TYR A 1 87 ? -7.616 2.186 -2.161 1.00 98.19 87 TYR A O 1
ATOM 710 N N . ALA A 1 88 ? -9.322 2.984 -0.937 1.00 98.25 88 ALA A N 1
ATOM 711 C CA . ALA A 1 88 ? -8.723 4.294 -0.743 1.00 98.25 88 ALA A CA 1
ATOM 712 C C . ALA A 1 88 ? -7.712 4.206 0.407 1.00 98.25 88 ALA A C 1
ATOM 714 O O . ALA A 1 88 ? -8.048 3.783 1.511 1.00 98.25 88 ALA A O 1
ATOM 715 N N . SER A 1 89 ? -6.460 4.558 0.134 1.00 97.50 89 SER A N 1
ATOM 716 C CA . SER A 1 89 ? -5.391 4.601 1.131 1.00 97.50 89 SER A CA 1
ATOM 717 C C . SER A 1 89 ? -5.251 6.036 1.611 1.00 97.50 89 SER A C 1
ATOM 719 O O . SER A 1 89 ? -4.958 6.914 0.800 1.00 97.50 89 SER A O 1
ATOM 721 N N . SER A 1 90 ? -5.483 6.298 2.897 1.00 96.50 90 SER A N 1
ATOM 722 C CA . SER A 1 90 ? -5.318 7.649 3.428 1.00 96.50 90 SER A CA 1
ATOM 723 C C . SER A 1 90 ? -3.874 8.116 3.243 1.00 96.50 90 SER A C 1
ATOM 725 O O . SER A 1 90 ? -2.939 7.322 3.357 1.00 96.50 90 SER A O 1
ATOM 727 N N . GLY A 1 91 ? -3.681 9.417 3.028 1.00 91.44 91 GLY A N 1
ATOM 728 C CA . GLY A 1 91 ? -2.379 10.019 3.301 1.00 91.44 91 GLY A CA 1
ATOM 729 C C . GLY A 1 91 ? -2.032 9.897 4.793 1.00 91.44 91 GLY A C 1
ATOM 730 O O . GLY A 1 91 ? -2.940 9.710 5.615 1.00 91.44 91 GLY A O 1
ATOM 731 N N . PRO A 1 92 ? -0.745 10.000 5.161 1.00 89.81 92 PRO A N 1
ATOM 732 C CA . PRO A 1 92 ? -0.360 10.084 6.558 1.00 89.81 92 PRO A CA 1
ATOM 733 C C . PRO A 1 92 ? -0.813 11.421 7.155 1.00 89.81 92 PRO A C 1
ATOM 735 O O . PRO A 1 92 ? -0.786 12.452 6.483 1.00 89.81 92 PRO A O 1
ATOM 738 N N . ASN A 1 93 ? -1.154 11.421 8.442 1.00 92.50 93 ASN A N 1
ATOM 739 C CA . ASN A 1 93 ? -1.331 12.641 9.245 1.00 92.50 93 ASN A CA 1
ATOM 740 C C . ASN A 1 93 ? -2.366 13.648 8.704 1.00 92.50 93 ASN A C 1
ATOM 742 O O . ASN A 1 93 ? -2.151 14.854 8.811 1.00 92.50 93 ASN A O 1
ATOM 746 N N . LEU A 1 94 ? -3.505 13.179 8.176 1.00 95.75 94 LEU A N 1
ATOM 747 C CA . LEU A 1 94 ? -4.559 14.061 7.642 1.00 95.75 94 LEU A CA 1
ATOM 748 C C . LEU A 1 94 ? -5.091 15.077 8.670 1.00 95.75 94 LEU A C 1
ATOM 750 O O . LEU A 1 94 ? -5.483 16.179 8.297 1.00 95.75 94 LEU A O 1
ATOM 754 N N . GLY A 1 95 ? -5.095 14.729 9.960 1.00 95.00 95 GLY A N 1
ATOM 755 C CA . GLY A 1 95 ? -5.510 15.635 11.029 1.00 95.00 95 GLY A CA 1
ATOM 756 C C . GLY A 1 95 ? -6.179 14.921 12.200 1.00 95.00 95 GLY A C 1
ATOM 757 O O . GLY A 1 95 ? -5.665 13.931 12.724 1.00 95.00 95 GLY A O 1
ATOM 758 N N . THR A 1 96 ? -7.313 15.464 12.648 1.00 97.19 96 THR A N 1
ATOM 759 C CA . THR A 1 96 ? -8.115 14.899 13.746 1.00 97.19 96 THR A CA 1
ATOM 760 C C . THR A 1 96 ? -8.902 13.665 13.281 1.00 97.19 96 THR A C 1
ATOM 762 O O . THR A 1 96 ? -9.044 13.463 12.071 1.00 97.19 96 THR A O 1
ATOM 765 N N . PRO A 1 97 ? -9.444 12.844 14.202 1.00 98.50 97 PRO A N 1
ATOM 766 C CA . PRO A 1 97 ? -10.333 11.733 13.853 1.00 98.50 97 PRO A CA 1
ATOM 767 C C . PRO A 1 97 ? -11.471 12.119 12.896 1.00 98.50 97 PRO A C 1
ATOM 769 O O . PRO A 1 97 ? -11.761 11.381 11.956 1.00 98.50 97 PRO A O 1
ATOM 772 N N . GLU A 1 98 ? -12.058 13.303 13.072 1.00 98.56 98 GLU A N 1
ATOM 773 C CA . GLU A 1 98 ? -13.130 13.820 12.217 1.00 98.56 98 GLU A CA 1
ATOM 774 C C . GLU A 1 98 ? -12.654 14.048 10.781 1.00 98.56 98 GLU A C 1
ATOM 776 O O . GLU A 1 98 ? -13.369 13.686 9.855 1.00 98.56 98 GLU A O 1
ATOM 781 N N . VAL A 1 99 ? -11.430 14.550 10.582 1.00 98.25 99 VAL A N 1
ATOM 782 C CA . VAL A 1 99 ? -10.864 14.755 9.236 1.00 98.25 99 VAL A CA 1
ATOM 783 C C . VAL A 1 99 ? -10.693 13.422 8.502 1.00 98.25 99 VAL A C 1
ATOM 785 O O . VAL A 1 99 ? -11.000 13.321 7.316 1.00 98.25 99 VAL A O 1
ATOM 788 N N . TYR A 1 100 ? -10.253 12.369 9.198 1.00 98.69 100 TYR A N 1
ATOM 789 C CA . TYR A 1 100 ? -10.191 11.027 8.605 1.00 98.69 100 TYR A CA 1
ATOM 790 C C . TYR A 1 100 ? -11.578 10.476 8.276 1.00 98.69 100 TYR A C 1
ATOM 792 O O . TYR A 1 100 ? -11.743 9.832 7.241 1.00 98.69 100 TYR A O 1
ATOM 800 N N . ALA A 1 101 ? -12.560 10.705 9.151 1.00 98.75 101 ALA A N 1
ATOM 801 C CA . ALA A 1 101 ? -13.936 10.271 8.946 1.00 98.75 101 ALA A CA 1
ATOM 802 C C . ALA A 1 101 ? -14.591 10.987 7.752 1.00 98.75 101 ALA A C 1
ATOM 804 O O . ALA A 1 101 ? -15.218 10.327 6.921 1.00 98.75 101 ALA A O 1
ATOM 805 N N . ASP A 1 102 ? -14.405 12.304 7.636 1.00 98.69 102 ASP A N 1
ATOM 806 C CA . ASP A 1 102 ? -14.863 13.119 6.506 1.00 98.69 102 ASP A CA 1
ATOM 807 C C . ASP A 1 102 ? -14.258 12.605 5.194 1.00 98.69 102 ASP A C 1
ATOM 809 O O . ASP A 1 102 ? -14.995 12.279 4.263 1.00 98.69 102 ASP A O 1
ATOM 813 N N . HIS A 1 103 ? -12.937 12.409 5.158 1.00 98.69 103 HIS A N 1
ATOM 814 C CA . HIS A 1 103 ? -12.245 11.887 3.978 1.00 98.69 103 HIS A CA 1
ATOM 815 C C . HIS A 1 103 ? -12.706 10.467 3.602 1.00 98.69 103 HIS A C 1
ATOM 817 O O . HIS A 1 103 ? -12.915 10.164 2.428 1.00 98.69 103 HIS A O 1
ATOM 823 N N . ALA A 1 104 ? -12.938 9.584 4.580 1.00 98.75 104 ALA A N 1
ATOM 824 C CA . ALA A 1 104 ? -13.477 8.250 4.308 1.00 98.75 104 ALA A CA 1
ATOM 825 C C . ALA A 1 104 ? -14.887 8.310 3.687 1.00 98.75 104 ALA A C 1
ATOM 827 O O . ALA A 1 104 ? -15.199 7.540 2.775 1.00 98.75 104 ALA A O 1
ATOM 828 N N . GLU A 1 105 ? -15.739 9.234 4.143 1.00 98.69 105 GLU A N 1
ATOM 829 C CA . GLU A 1 105 ? -17.061 9.461 3.553 1.00 98.69 105 GLU A CA 1
ATOM 830 C C . GLU A 1 105 ? -16.968 10.035 2.129 1.00 98.69 105 GLU A C 1
ATOM 832 O O . GLU A 1 105 ? -17.744 9.639 1.255 1.00 98.69 105 GLU A O 1
ATOM 837 N N . GLU A 1 106 ? -16.017 10.931 1.866 1.00 98.62 106 GLU A N 1
ATOM 838 C CA . GLU A 1 106 ? -15.724 11.436 0.519 1.00 98.62 106 GLU A CA 1
ATOM 839 C C . GLU A 1 106 ? -15.308 10.297 -0.418 1.00 98.62 106 GLU A C 1
ATOM 841 O O . GLU A 1 106 ? -15.939 10.103 -1.459 1.00 98.62 106 GLU A O 1
ATOM 846 N N . CYS A 1 107 ? -14.360 9.449 -0.010 1.00 98.56 107 CYS A N 1
ATOM 847 C CA . CYS A 1 107 ? -13.980 8.261 -0.779 1.00 98.56 107 CYS A CA 1
ATOM 848 C C . CYS A 1 107 ? -15.172 7.313 -1.014 1.00 98.56 107 CYS A C 1
ATOM 850 O O . CYS A 1 107 ? -15.316 6.731 -2.094 1.00 98.56 107 CYS A O 1
ATOM 852 N N . LEU A 1 108 ? -16.062 7.151 -0.029 1.00 98.44 108 LEU A N 1
ATOM 853 C CA . LEU A 1 108 ? -17.281 6.358 -0.199 1.00 98.44 108 LEU A CA 1
ATOM 854 C C . LEU A 1 108 ? -18.206 6.951 -1.274 1.00 98.44 108 LEU A C 1
ATOM 856 O O . LEU A 1 108 ? -18.762 6.194 -2.076 1.00 98.44 108 LEU A O 1
ATOM 860 N N . LYS A 1 109 ? -18.360 8.283 -1.311 1.00 98.44 109 LYS A N 1
ATOM 861 C CA . LYS A 1 109 ? -19.140 9.005 -2.335 1.00 98.44 109 LYS A CA 1
ATOM 862 C C . LYS A 1 109 ? -18.518 8.861 -3.728 1.00 98.44 109 LYS A C 1
ATOM 864 O O . LYS A 1 109 ? -19.261 8.713 -4.694 1.00 98.44 109 LYS A O 1
ATOM 869 N N . GLU A 1 110 ? -17.190 8.813 -3.826 1.00 98.25 110 GLU A N 1
ATOM 870 C CA . GLU A 1 110 ? -16.462 8.525 -5.076 1.00 98.25 110 GLU A CA 1
ATOM 871 C C . GLU A 1 110 ? -16.601 7.067 -5.546 1.00 98.25 110 GLU A C 1
ATOM 873 O O . GLU A 1 110 ? -16.317 6.743 -6.698 1.00 98.25 110 GLU A O 1
ATOM 878 N N . GLY A 1 111 ? -17.081 6.175 -4.675 1.00 98.12 111 GLY A N 1
ATOM 879 C CA . GLY A 1 111 ? -17.409 4.793 -5.016 1.00 98.12 111 GLY A CA 1
ATOM 880 C C . GLY A 1 111 ? -16.474 3.745 -4.420 1.00 98.12 111 GLY A C 1
ATOM 881 O O . GLY A 1 111 ? -16.741 2.549 -4.602 1.00 98.12 111 GLY A O 1
ATOM 882 N N . TYR A 1 112 ? -15.445 4.144 -3.664 1.00 98.50 112 TYR A N 1
ATOM 883 C CA . TYR A 1 112 ? -14.609 3.199 -2.927 1.00 98.50 112 TYR A CA 1
ATOM 884 C C . TYR A 1 112 ? -15.457 2.384 -1.948 1.00 98.50 112 TYR A C 1
ATOM 886 O O . TYR A 1 112 ? -16.386 2.878 -1.310 1.00 98.50 112 TYR A O 1
ATOM 894 N N . LYS A 1 113 ? -15.137 1.093 -1.843 1.00 98.12 113 LYS A N 1
ATOM 895 C CA . LYS A 1 113 ? -15.804 0.155 -0.921 1.00 98.12 113 LYS A CA 1
ATOM 896 C C . LYS A 1 113 ? -14.917 -0.246 0.250 1.00 98.12 113 LYS A C 1
ATOM 898 O O . LYS A 1 113 ? -15.338 -1.036 1.087 1.00 98.12 113 LYS A O 1
ATOM 903 N N . ALA A 1 114 ? -13.696 0.276 0.291 1.00 98.75 114 ALA A N 1
ATOM 904 C CA . ALA A 1 114 ? -12.726 -0.019 1.323 1.00 98.75 114 ALA A CA 1
ATOM 905 C C . ALA A 1 114 ? -11.805 1.183 1.567 1.00 98.75 114 ALA A C 1
ATOM 907 O O . ALA A 1 114 ? -11.537 1.939 0.628 1.00 98.75 114 ALA A O 1
ATOM 908 N N . TYR A 1 115 ? -11.348 1.353 2.808 1.00 98.81 115 TYR A N 1
ATOM 909 C CA . TYR A 1 115 ? -10.530 2.485 3.248 1.00 98.81 115 TYR A CA 1
ATOM 910 C C . TYR A 1 115 ? -9.441 2.029 4.228 1.00 98.81 115 TYR A C 1
ATOM 912 O O . TYR A 1 115 ? -9.742 1.303 5.178 1.00 98.81 115 TYR A O 1
ATOM 920 N N . LYS A 1 116 ? -8.191 2.451 4.005 1.00 98.69 116 LYS A N 1
ATOM 921 C CA . LYS A 1 116 ? -7.036 2.142 4.861 1.00 98.69 116 LYS A CA 1
ATOM 922 C C . LYS A 1 116 ? -6.520 3.400 5.558 1.00 98.69 116 LYS A C 1
ATOM 924 O O . LYS A 1 116 ? -6.260 4.399 4.891 1.00 98.69 116 LYS A O 1
ATOM 929 N N . ILE A 1 117 ? -6.385 3.339 6.880 1.00 98.56 117 ILE A N 1
ATOM 930 C CA . ILE A 1 117 ? -6.049 4.476 7.751 1.00 98.56 117 ILE A CA 1
ATOM 931 C C . ILE A 1 117 ? -4.557 4.454 8.115 1.00 98.56 117 ILE A C 1
ATOM 933 O O . ILE A 1 117 ? -4.079 3.417 8.564 1.00 98.56 117 ILE A O 1
ATOM 937 N N . HIS A 1 118 ? -3.890 5.612 8.004 1.00 96.69 118 HIS A N 1
ATOM 938 C CA . HIS A 1 118 ? -2.485 5.852 8.384 1.00 96.69 118 HIS A CA 1
ATOM 939 C C . HIS A 1 118 ? -2.340 7.085 9.300 1.00 96.69 118 HIS A C 1
ATOM 941 O O . HIS A 1 118 ? -2.024 8.182 8.825 1.00 96.69 118 HIS A O 1
ATOM 947 N N . PRO A 1 119 ? -2.608 6.973 10.610 1.00 93.94 119 PRO A N 1
ATOM 948 C CA . PRO A 1 119 ? -2.548 8.105 11.520 1.00 93.94 119 PRO A CA 1
ATOM 949 C C . PRO A 1 119 ? -1.178 8.266 12.188 1.00 93.94 119 PRO A C 1
ATOM 951 O O . PRO A 1 119 ? -0.475 7.303 12.454 1.00 93.94 119 PRO A O 1
ATOM 954 N N . TYR A 1 120 ? -0.839 9.522 12.480 1.00 93.25 120 TYR A N 1
ATOM 955 C CA . TYR A 1 120 ? 0.184 9.957 13.446 1.00 93.25 120 TYR A CA 1
ATOM 956 C C . TYR A 1 120 ? 1.626 9.455 13.249 1.00 93.25 120 TYR A C 1
ATOM 958 O O . TYR A 1 120 ? 2.445 9.484 14.169 1.00 93.25 120 TYR A O 1
ATOM 966 N N . ILE A 1 121 ? 1.986 9.132 12.009 1.00 92.62 121 ILE A N 1
ATOM 967 C CA . ILE A 1 121 ? 3.336 8.733 11.608 1.00 92.62 121 ILE A CA 1
ATOM 968 C C . ILE A 1 121 ? 4.312 9.899 11.803 1.00 92.62 121 ILE A C 1
ATOM 970 O O . ILE A 1 121 ? 4.228 10.921 11.118 1.00 92.62 121 ILE A O 1
ATOM 974 N N . PHE A 1 122 ? 5.250 9.756 12.739 1.00 92.94 122 PHE A N 1
ATOM 975 C CA . PHE A 1 122 ? 6.218 10.781 13.136 1.00 92.94 122 PHE A CA 1
ATOM 976 C C . PHE A 1 122 ? 5.597 12.121 13.564 1.00 92.94 122 PHE A C 1
ATOM 978 O O . PHE A 1 122 ? 6.215 13.185 13.428 1.00 92.94 122 PHE A O 1
ATOM 985 N N . TYR A 1 123 ? 4.373 12.101 14.098 1.00 93.62 123 TYR A N 1
ATOM 986 C CA . TYR A 1 123 ? 3.648 13.300 14.514 1.00 93.62 123 TYR A CA 1
ATOM 987 C C . TYR A 1 123 ? 2.876 13.055 15.810 1.00 93.62 123 TYR A C 1
ATOM 989 O O . TYR A 1 123 ? 2.006 12.200 15.851 1.00 93.62 123 TYR A O 1
ATOM 997 N N . ASP A 1 124 ? 3.149 13.841 16.856 1.00 94.38 124 ASP A N 1
ATOM 998 C CA . ASP A 1 124 ? 2.434 13.762 18.136 1.00 94.38 124 ASP A CA 1
ATOM 999 C C . ASP A 1 124 ? 1.086 14.499 18.027 1.00 94.38 124 ASP A C 1
ATOM 1001 O O . ASP A 1 124 ? 1.083 15.735 17.957 1.00 94.38 124 ASP A O 1
ATOM 1005 N N . PRO A 1 125 ? -0.064 13.796 18.037 1.00 94.19 125 PRO A N 1
ATOM 1006 C CA . PRO A 1 125 ? -1.380 14.420 17.888 1.00 94.19 125 PRO A CA 1
ATOM 1007 C C . PRO A 1 125 ? -1.813 15.247 19.101 1.00 94.19 125 PRO A C 1
ATOM 1009 O O . PRO A 1 125 ? -2.676 16.118 18.978 1.00 94.19 125 PRO A O 1
ATOM 1012 N N . ILE A 1 126 ? -1.224 14.998 20.274 1.00 93.56 126 ILE A N 1
ATOM 1013 C CA . ILE A 1 126 ? -1.550 15.703 21.518 1.00 93.56 126 ILE A CA 1
ATOM 1014 C C . ILE A 1 126 ? -0.793 17.029 21.551 1.00 93.56 126 ILE A C 1
ATOM 1016 O O . ILE A 1 126 ? -1.380 18.088 21.774 1.00 93.56 126 ILE A O 1
ATOM 1020 N N . LYS A 1 127 ? 0.520 16.980 21.304 1.00 95.25 127 LYS A N 1
ATOM 1021 C CA . LYS A 1 127 ? 1.396 18.164 21.290 1.00 95.25 127 LYS A CA 1
ATOM 1022 C C . LYS A 1 127 ? 1.376 18.906 19.957 1.00 95.25 127 LYS A C 1
ATOM 1024 O O . LYS A 1 127 ? 1.922 20.004 19.883 1.00 95.25 127 LYS A O 1
ATOM 1029 N N . LYS A 1 128 ? 0.772 18.313 18.927 1.00 94.69 128 LYS A N 1
ATOM 1030 C CA . LYS A 1 128 ? 0.630 18.853 17.570 1.00 94.69 128 LYS A CA 1
ATOM 1031 C C . LYS A 1 128 ? 1.966 19.251 16.943 1.00 94.69 128 LYS A C 1
ATOM 1033 O O . LYS A 1 128 ? 2.103 20.336 16.377 1.00 94.69 128 LYS A O 1
ATOM 1038 N N . LYS A 1 129 ? 2.972 18.383 17.068 1.00 95.06 129 LYS A N 1
ATOM 1039 C CA . LYS A 1 129 ? 4.335 18.637 16.577 1.00 95.06 129 LYS A CA 1
ATOM 1040 C C . LYS A 1 129 ? 4.988 17.368 16.020 1.00 95.06 129 LYS A C 1
ATOM 1042 O O . LYS A 1 129 ? 4.592 16.275 16.425 1.00 95.06 129 LYS A O 1
ATOM 1047 N N . PRO A 1 130 ? 6.020 17.494 15.166 1.00 94.00 130 PRO A N 1
ATOM 1048 C CA . PRO A 1 130 ? 6.815 16.349 14.736 1.00 94.00 130 PRO A CA 1
ATOM 1049 C C . PRO A 1 130 ? 7.364 15.554 15.927 1.00 94.00 130 PRO A C 1
ATOM 1051 O O . PRO A 1 130 ? 7.831 16.132 16.914 1.00 94.00 130 PRO A O 1
ATOM 1054 N N . CYS A 1 131 ? 7.310 14.231 15.819 1.00 91.25 131 CYS A N 1
ATOM 1055 C CA . CYS A 1 131 ? 7.801 13.285 16.809 1.00 91.25 131 CYS A CA 1
ATOM 1056 C C . CYS A 1 131 ? 8.656 12.228 16.099 1.00 91.25 131 CYS A C 1
ATOM 1058 O O . CYS A 1 131 ? 8.120 11.233 15.636 1.00 91.25 131 CYS A O 1
ATOM 1060 N N . PRO A 1 132 ? 9.975 12.438 15.961 1.00 89.06 132 PRO A N 1
ATOM 1061 C CA . PRO A 1 132 ? 10.836 11.523 15.206 1.00 89.06 132 PRO A CA 1
ATOM 1062 C C . PRO A 1 132 ? 11.023 10.158 15.887 1.00 89.06 132 PRO A C 1
ATOM 1064 O O . PRO A 1 132 ? 11.505 9.223 15.256 1.00 89.06 132 PRO A O 1
ATOM 1067 N N . ASP A 1 133 ? 10.647 10.051 17.162 1.00 87.44 133 ASP A N 1
ATOM 1068 C CA . ASP A 1 133 ? 10.920 8.878 17.986 1.00 87.44 133 ASP A CA 1
ATOM 1069 C C . ASP A 1 133 ? 9.857 7.783 17.847 1.00 87.44 133 ASP A C 1
ATOM 1071 O O . ASP A 1 133 ? 10.162 6.640 18.155 1.00 87.44 133 ASP A O 1
ATOM 1075 N N . THR A 1 134 ? 8.638 8.101 17.388 1.00 89.31 134 THR A N 1
ATOM 1076 C CA . THR A 1 134 ? 7.546 7.129 17.202 1.00 89.31 134 THR A CA 1
ATOM 1077 C C . THR A 1 134 ? 6.745 7.404 15.923 1.00 89.31 134 THR A C 1
ATOM 1079 O O . THR A 1 134 ? 6.580 8.545 15.501 1.00 89.31 134 THR A O 1
ATOM 1082 N N . THR A 1 135 ? 6.211 6.348 15.323 1.00 88.88 135 THR A N 1
ATOM 1083 C CA . THR A 1 135 ? 5.218 6.357 14.238 1.00 88.88 135 THR A CA 1
ATOM 1084 C C . THR A 1 135 ? 3.797 6.111 14.738 1.00 88.88 135 THR A C 1
ATOM 1086 O O . THR A 1 135 ? 2.865 6.185 13.950 1.00 88.88 135 THR A O 1
ATOM 1089 N N . THR A 1 136 ? 3.622 5.836 16.034 1.00 91.38 136 THR A N 1
ATOM 1090 C CA . THR A 1 136 ? 2.356 5.337 16.578 1.00 91.38 136 THR A CA 1
ATOM 1091 C C . THR A 1 136 ? 1.951 6.003 17.888 1.00 91.38 136 THR A C 1
ATOM 1093 O O . THR A 1 136 ? 2.796 6.395 18.701 1.00 91.38 136 THR A O 1
ATOM 1096 N N . PHE A 1 137 ? 0.637 6.102 18.101 1.00 94.56 137 PHE A N 1
ATOM 1097 C CA . PHE A 1 137 ? 0.005 6.612 19.316 1.00 94.56 137 PHE A CA 1
ATOM 1098 C C . PHE A 1 137 ? -1.249 5.771 19.604 1.00 94.56 137 PHE A C 1
ATOM 1100 O O . PHE A 1 137 ? -2.356 6.206 19.280 1.00 94.56 137 PHE A O 1
ATOM 1107 N N . PRO A 1 138 ? -1.121 4.585 20.240 1.00 95.75 138 PRO A N 1
ATOM 1108 C CA . PRO A 1 138 ? -2.138 3.527 20.196 1.00 95.75 138 PRO A CA 1
ATOM 1109 C C . PRO A 1 138 ? -3.561 4.006 20.489 1.00 95.75 138 PRO A C 1
ATOM 1111 O O . PRO A 1 138 ? -4.516 3.661 19.796 1.00 95.75 138 PRO A O 1
ATOM 1114 N N . ARG A 1 139 ? -3.722 4.833 21.530 1.00 97.12 139 ARG A N 1
ATOM 1115 C CA . ARG A 1 139 ? -5.039 5.349 21.916 1.00 97.12 139 ARG A CA 1
ATOM 1116 C C . ARG A 1 139 ? -5.600 6.290 20.858 1.00 97.12 139 ARG A C 1
ATOM 1118 O O . ARG A 1 139 ? -6.753 6.141 20.481 1.00 97.12 139 ARG A O 1
ATOM 1125 N N . GLN A 1 140 ? -4.801 7.241 20.390 1.00 97.50 140 GLN A N 1
ATOM 1126 C CA . GLN A 1 140 ? -5.213 8.213 19.382 1.00 97.50 140 GLN A CA 1
ATOM 1127 C C . GLN A 1 140 ? -5.476 7.542 18.032 1.00 97.50 140 GLN A C 1
ATOM 1129 O O . GLN A 1 140 ? -6.442 7.896 17.362 1.00 97.50 140 GLN A O 1
ATOM 1134 N N . ASP A 1 141 ? -4.691 6.528 17.681 1.00 97.38 141 ASP A N 1
ATOM 1135 C CA . ASP A 1 141 ? -4.895 5.713 16.485 1.00 97.38 141 ASP A CA 1
ATOM 1136 C C . ASP A 1 141 ? -6.268 5.025 16.502 1.00 97.38 141 ASP A C 1
ATOM 1138 O O . ASP A 1 141 ? -7.021 5.075 15.525 1.00 97.38 141 ASP A O 1
ATOM 1142 N N . ILE A 1 142 ? -6.641 4.438 17.644 1.00 98.62 142 ILE A N 1
ATOM 1143 C CA . ILE A 1 142 ? -7.953 3.809 17.825 1.00 98.62 142 ILE A CA 1
ATOM 1144 C C . ILE A 1 142 ? -9.092 4.835 17.808 1.00 98.62 142 ILE A C 1
ATOM 1146 O O . ILE A 1 142 ? -10.158 4.525 17.276 1.00 98.62 142 ILE A O 1
ATOM 1150 N N . GLU A 1 143 ? -8.898 6.054 18.317 1.00 98.69 143 GLU A N 1
ATOM 1151 C CA . GLU A 1 143 ? -9.918 7.108 18.195 1.00 98.69 143 GLU A CA 1
ATOM 1152 C C . GLU A 1 143 ? -10.177 7.491 16.729 1.00 98.69 143 GLU A C 1
ATOM 1154 O O . GLU A 1 143 ? -11.333 7.648 16.335 1.00 98.69 143 GLU A O 1
ATOM 1159 N N . VAL A 1 144 ? -9.140 7.531 15.881 1.00 98.75 144 VAL A N 1
ATOM 1160 C CA . VAL A 1 144 ? -9.315 7.687 14.424 1.00 98.75 144 VAL A CA 1
ATOM 1161 C C . VAL A 1 144 ? -10.106 6.511 13.842 1.00 98.75 144 VAL A C 1
ATOM 1163 O O . VAL A 1 144 ? -11.065 6.714 13.096 1.00 98.75 144 VAL A O 1
ATOM 1166 N N . CYS A 1 145 ? -9.753 5.277 14.210 1.00 98.81 145 CYS A N 1
ATOM 1167 C CA . CYS A 1 145 ? -10.442 4.078 13.726 1.00 98.81 145 CYS A CA 1
ATOM 1168 C C . CYS A 1 145 ? -11.930 4.059 14.109 1.00 98.81 145 CYS A C 1
ATOM 1170 O O . CYS A 1 145 ? -12.775 3.707 13.280 1.00 98.81 145 CYS A O 1
ATOM 1172 N N . LYS A 1 146 ? -12.260 4.464 15.341 1.00 98.88 146 LYS A N 1
ATOM 1173 C CA . LYS A 1 146 ? -13.641 4.591 15.828 1.00 98.88 146 LYS A CA 1
ATOM 1174 C C . LYS A 1 146 ? -14.418 5.636 15.040 1.00 98.88 146 LYS A C 1
ATOM 1176 O O . LYS A 1 146 ? -15.493 5.312 14.545 1.00 98.88 146 LYS A O 1
ATOM 1181 N N . ALA A 1 147 ? -13.864 6.838 14.878 1.00 98.88 147 ALA A N 1
ATOM 1182 C CA . ALA A 1 147 ? -14.527 7.924 14.157 1.00 98.88 147 ALA A CA 1
ATOM 1183 C C . ALA A 1 147 ? -14.828 7.540 12.700 1.00 98.88 147 ALA A C 1
ATOM 1185 O O . ALA A 1 147 ? -15.937 7.758 12.208 1.00 98.88 147 ALA A O 1
ATOM 1186 N N . VAL A 1 148 ? -13.871 6.899 12.019 1.00 98.88 148 VAL A N 1
ATOM 1187 C CA . VAL A 1 148 ? -14.078 6.398 10.653 1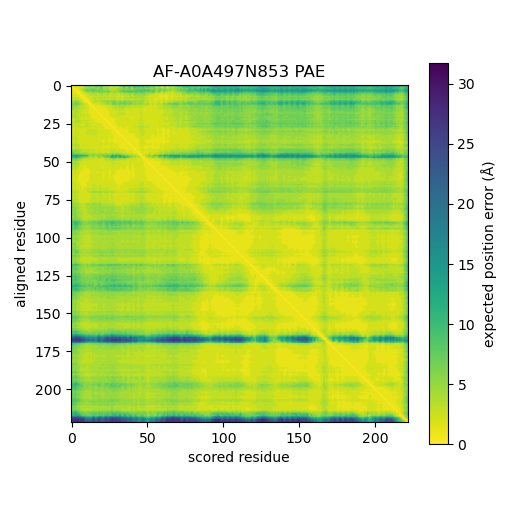.00 98.88 148 VAL A CA 1
ATOM 1188 C C . VAL A 1 148 ? -15.169 5.327 10.628 1.00 98.88 148 VAL A C 1
ATOM 1190 O O . VAL A 1 148 ? -16.090 5.432 9.817 1.00 98.88 148 VAL A O 1
ATOM 1193 N N . ARG A 1 149 ? -15.118 4.325 11.520 1.00 98.81 149 ARG A N 1
ATOM 1194 C CA . ARG A 1 149 ? -16.148 3.274 11.598 1.00 98.81 149 ARG A CA 1
ATOM 1195 C C . ARG A 1 149 ? -17.535 3.851 11.857 1.00 98.81 149 ARG A C 1
ATOM 1197 O O . ARG A 1 149 ? -18.478 3.440 11.187 1.00 98.81 149 ARG A O 1
ATOM 1204 N N . GLU A 1 150 ? -17.666 4.782 12.794 1.00 98.75 150 GLU A N 1
ATOM 1205 C CA . GLU A 1 150 ? -18.939 5.434 13.105 1.00 98.75 150 GLU A CA 1
ATOM 1206 C C . GLU A 1 150 ? -19.501 6.169 11.885 1.00 98.75 150 GLU A C 1
ATOM 1208 O O . GLU A 1 150 ? -20.687 6.046 11.579 1.00 98.75 150 GLU A O 1
ATOM 1213 N N . ARG A 1 151 ? -18.643 6.867 11.132 1.00 98.69 151 ARG A N 1
ATOM 1214 C CA . ARG A 1 151 ? -19.072 7.634 9.962 1.00 98.69 151 ARG A CA 1
ATOM 1215 C C . ARG A 1 151 ? -19.556 6.765 8.811 1.00 98.69 151 ARG A C 1
ATOM 1217 O O . ARG A 1 151 ? -20.615 7.028 8.240 1.00 98.69 151 ARG A O 1
ATOM 1224 N N . VAL A 1 152 ? -18.768 5.766 8.419 1.00 98.62 152 VAL A N 1
ATOM 1225 C CA . VAL A 1 152 ? -19.059 4.986 7.203 1.00 98.62 152 VAL A CA 1
ATOM 1226 C C . VAL A 1 152 ? -19.869 3.720 7.490 1.00 98.62 152 VAL A C 1
ATOM 1228 O O . VAL A 1 152 ? -20.445 3.137 6.566 1.00 98.62 152 VAL A O 1
ATOM 1231 N N . GLY A 1 153 ? -19.971 3.310 8.758 1.00 97.88 153 GLY A N 1
ATOM 1232 C CA . GLY A 1 153 ? -20.653 2.088 9.183 1.00 97.88 153 GLY A CA 1
ATOM 1233 C C . GLY A 1 153 ? -20.114 0.859 8.453 1.00 97.88 153 GLY A C 1
ATOM 1234 O O . GLY A 1 153 ? -18.945 0.804 8.077 1.00 97.88 153 GLY A O 1
ATOM 1235 N N . ASP A 1 154 ? -20.980 -0.114 8.178 1.00 97.81 154 ASP A N 1
ATOM 1236 C CA . ASP A 1 154 ? -20.623 -1.328 7.425 1.00 97.81 154 ASP A CA 1
ATOM 1237 C C . ASP A 1 154 ? -20.592 -1.126 5.898 1.00 97.81 154 ASP A C 1
ATOM 1239 O O . ASP A 1 154 ? -20.450 -2.082 5.135 1.00 97.81 154 ASP A O 1
ATOM 1243 N N . LYS A 1 155 ? -20.713 0.118 5.412 1.00 98.19 155 LYS A N 1
ATOM 1244 C CA . LYS A 1 155 ? -20.680 0.417 3.968 1.00 98.19 155 LYS A CA 1
ATOM 1245 C C . LYS A 1 155 ? -19.274 0.290 3.376 1.00 98.19 155 LYS A C 1
ATOM 1247 O O . LYS A 1 155 ? -19.148 0.193 2.154 1.00 98.19 155 LYS A O 1
ATOM 1252 N N . MET A 1 156 ? -18.239 0.306 4.220 1.00 98.56 156 MET A N 1
ATOM 1253 C CA . MET A 1 156 ? -16.846 0.124 3.819 1.00 98.56 156 MET A CA 1
ATOM 1254 C C . MET A 1 156 ? -16.146 -0.961 4.636 1.00 98.56 156 MET A C 1
ATOM 1256 O O . MET A 1 156 ? -16.306 -1.071 5.855 1.00 98.56 156 MET A O 1
ATOM 1260 N N . THR A 1 157 ? -15.294 -1.718 3.949 1.00 98.69 157 THR A N 1
ATOM 1261 C CA . THR A 1 157 ? -14.245 -2.532 4.567 1.00 98.69 157 THR A CA 1
ATOM 1262 C C . THR A 1 157 ? -13.142 -1.606 5.084 1.00 98.69 157 THR A C 1
ATOM 1264 O O . THR A 1 157 ? -12.643 -0.773 4.331 1.00 98.69 157 THR A O 1
ATOM 1267 N N . LEU A 1 158 ? -12.768 -1.724 6.356 1.00 98.88 158 LEU A N 1
ATOM 1268 C CA . LEU A 1 158 ? -11.780 -0.836 6.973 1.00 98.88 158 LEU A CA 1
ATOM 1269 C C . LEU A 1 158 ? -10.490 -1.580 7.284 1.00 98.88 158 LEU A C 1
ATOM 1271 O O . LEU A 1 158 ? -10.530 -2.699 7.791 1.00 98.88 158 LEU A O 1
ATOM 1275 N N . MET A 1 159 ? -9.363 -0.946 6.996 1.00 98.81 159 MET A N 1
ATOM 1276 C CA . MET A 1 159 ? -8.024 -1.463 7.252 1.00 98.81 159 MET A CA 1
ATOM 1277 C C . MET A 1 159 ? -7.214 -0.427 8.026 1.00 98.81 159 MET A C 1
ATOM 1279 O O . MET A 1 159 ? -7.451 0.777 7.903 1.00 98.81 159 MET A O 1
ATOM 1283 N N . TYR A 1 160 ? -6.265 -0.895 8.826 1.00 98.50 160 TYR A N 1
ATOM 1284 C CA . TYR A 1 160 ? -5.424 -0.034 9.648 1.00 98.50 160 TYR A CA 1
ATOM 1285 C C . TYR A 1 160 ? -3.949 -0.358 9.432 1.00 98.50 160 TYR A C 1
ATOM 1287 O O . TYR A 1 160 ? -3.579 -1.532 9.442 1.00 98.50 160 TYR A O 1
ATOM 1295 N N . ASP A 1 161 ? -3.143 0.683 9.237 1.00 96.81 161 ASP A N 1
ATOM 1296 C CA . ASP A 1 161 ? -1.711 0.603 8.970 1.00 96.81 161 ASP A CA 1
ATOM 1297 C C . ASP A 1 161 ? -0.982 1.740 9.725 1.00 96.81 161 ASP A C 1
ATOM 1299 O O . ASP A 1 161 ? -1.074 2.905 9.328 1.00 96.81 161 ASP A O 1
ATOM 1303 N N . PRO A 1 162 ? -0.280 1.443 10.834 1.00 93.38 162 PRO A N 1
ATOM 1304 C CA . PRO A 1 162 ? 0.517 2.415 11.575 1.00 93.38 162 PRO A CA 1
ATOM 1305 C C . PRO A 1 162 ? 1.844 2.771 10.882 1.00 93.38 162 PRO A C 1
ATOM 1307 O O . PRO A 1 162 ? 2.571 3.620 11.392 1.00 93.38 162 PRO A O 1
ATOM 1310 N N . TRP A 1 163 ? 2.195 2.119 9.766 1.00 90.94 163 TRP A N 1
ATOM 1311 C CA . TRP A 1 163 ? 3.468 2.271 9.057 1.00 90.94 163 TRP A CA 1
ATOM 1312 C C . TRP A 1 163 ? 4.687 2.177 9.993 1.00 90.94 163 TRP A C 1
ATOM 1314 O O . TRP A 1 163 ? 5.535 3.072 10.063 1.00 90.94 163 TRP A O 1
ATOM 1324 N N . THR A 1 164 ? 4.778 1.073 10.740 1.00 89.25 164 THR A N 1
ATOM 1325 C CA . THR A 1 164 ? 5.829 0.878 11.748 1.00 89.25 164 THR A CA 1
ATOM 1326 C C . THR A 1 164 ? 7.221 0.787 11.117 1.00 89.25 164 THR A C 1
ATOM 1328 O O . THR A 1 164 ? 7.596 -0.245 10.556 1.00 89.25 164 THR A O 1
ATOM 1331 N N . VAL A 1 165 ? 8.030 1.842 11.271 1.00 85.19 165 VAL A N 1
ATOM 1332 C CA . VAL A 1 165 ? 9.401 1.923 10.728 1.00 85.19 165 VAL A CA 1
ATOM 1333 C C . VAL A 1 165 ? 10.382 2.641 11.662 1.00 85.19 165 VAL A C 1
ATOM 1335 O O . VAL A 1 165 ? 9.997 3.422 12.526 1.00 85.19 165 VAL A O 1
ATOM 1338 N N . GLY A 1 166 ? 11.685 2.421 11.455 1.00 72.69 166 GLY A N 1
ATOM 1339 C CA . GLY A 1 166 ? 12.755 3.113 12.186 1.00 72.69 166 GLY A CA 1
ATOM 1340 C C . GLY A 1 166 ? 13.054 2.543 13.580 1.00 72.69 166 GLY A C 1
ATOM 1341 O O . GLY A 1 166 ? 12.289 1.769 14.146 1.00 72.69 166 GLY A O 1
ATOM 1342 N N . ALA A 1 167 ? 14.205 2.923 14.148 1.00 57.41 167 ALA A N 1
ATOM 1343 C CA . ALA A 1 167 ? 14.762 2.323 15.370 1.00 57.41 167 ALA A CA 1
ATOM 1344 C C . ALA A 1 167 ? 14.018 2.667 16.685 1.00 57.41 167 ALA A C 1
ATOM 1346 O O . ALA A 1 167 ? 14.450 2.225 17.748 1.00 57.41 167 ALA A O 1
ATOM 1347 N N . GLY A 1 168 ? 12.908 3.411 16.620 1.00 61.84 168 GLY A N 1
ATOM 1348 C CA . GLY A 1 168 ? 12.027 3.715 17.759 1.00 61.84 168 GLY A CA 1
ATOM 1349 C C . GLY A 1 168 ? 10.522 3.713 17.440 1.00 61.84 168 GLY A C 1
ATOM 1350 O O . GLY A 1 168 ? 9.719 3.879 18.346 1.00 61.84 168 GLY A O 1
ATOM 1351 N N . GLY A 1 169 ? 10.127 3.493 16.177 1.00 65.19 169 GLY A N 1
ATOM 1352 C CA . GLY A 1 169 ? 8.842 3.954 15.635 1.00 65.19 169 GLY A CA 1
ATOM 1353 C C . GLY A 1 169 ? 7.570 3.203 16.046 1.00 65.19 169 GLY A C 1
ATOM 1354 O O . GLY A 1 169 ? 6.480 3.766 16.031 1.00 65.19 169 GLY A O 1
ATOM 1355 N N . GLY A 1 170 ? 7.664 1.909 16.316 1.00 81.81 170 GLY A N 1
ATOM 1356 C CA . GLY A 1 170 ? 6.495 1.028 16.325 1.00 81.81 170 GLY A CA 1
ATOM 1357 C C . GLY A 1 170 ? 5.782 0.885 17.653 1.00 81.81 170 GLY A C 1
ATOM 1358 O O . GLY A 1 170 ? 6.283 1.302 18.694 1.00 81.81 170 GLY A O 1
ATOM 1359 N N . TYR A 1 171 ? 4.669 0.158 17.618 1.00 92.62 171 TYR A N 1
ATOM 1360 C CA . TYR A 1 171 ? 4.116 -0.428 18.829 1.00 92.62 171 TYR A CA 1
ATOM 1361 C C . TYR A 1 171 ? 5.115 -1.386 19.486 1.00 92.62 171 TYR A C 1
ATOM 1363 O O . TYR A 1 171 ? 5.853 -2.120 18.819 1.00 92.62 171 TYR A O 1
ATOM 1371 N N . SER A 1 172 ? 5.083 -1.448 20.814 1.00 93.06 172 SER A N 1
ATOM 1372 C CA . SER A 1 172 ? 5.491 -2.658 21.529 1.00 93.06 172 SER A CA 1
ATOM 1373 C C . SER A 1 172 ? 4.576 -3.836 21.167 1.00 93.06 172 SER A C 1
ATOM 1375 O O . SER A 1 172 ? 3.474 -3.662 20.642 1.00 93.06 172 SER A O 1
ATOM 1377 N N . LEU A 1 173 ? 5.008 -5.064 21.465 1.00 95.12 173 LEU A N 1
ATOM 1378 C CA . LEU A 1 173 ? 4.183 -6.250 21.220 1.00 95.12 173 LEU A CA 1
ATOM 1379 C C . LEU A 1 173 ? 2.871 -6.191 22.021 1.00 95.12 173 LEU A C 1
ATOM 1381 O O . LEU A 1 173 ? 1.812 -6.560 21.515 1.00 95.12 173 LEU A O 1
ATOM 1385 N N . GLU A 1 174 ? 2.928 -5.688 23.253 1.00 96.75 174 GLU A N 1
ATOM 1386 C CA . GLU A 1 174 ? 1.772 -5.495 24.124 1.00 96.75 174 GLU A CA 1
ATOM 1387 C C . GLU A 1 174 ? 0.793 -4.460 23.557 1.00 96.75 174 GLU A C 1
ATOM 1389 O O . GLU A 1 174 ? -0.416 -4.706 23.530 1.00 96.75 174 GLU A O 1
ATOM 1394 N N . GLU A 1 175 ? 1.296 -3.324 23.065 1.00 97.06 175 GLU A N 1
ATOM 1395 C CA . GLU A 1 175 ? 0.468 -2.313 22.399 1.00 97.06 175 GLU A CA 1
ATOM 1396 C C . GLU A 1 175 ? -0.155 -2.858 21.116 1.00 97.06 175 GLU A C 1
ATOM 1398 O O . GLU A 1 175 ? -1.351 -2.669 20.908 1.00 97.06 175 GLU A O 1
ATOM 1403 N N . ALA A 1 176 ? 0.600 -3.598 20.300 1.00 97.25 176 ALA A N 1
ATOM 1404 C CA . ALA A 1 176 ? 0.078 -4.219 19.086 1.00 97.25 176 ALA A CA 1
ATOM 1405 C C . ALA A 1 176 ? -1.045 -5.221 19.399 1.00 97.25 176 ALA A C 1
ATOM 1407 O O . ALA A 1 176 ? -2.068 -5.231 18.712 1.00 97.25 176 ALA A O 1
ATOM 1408 N N . PHE A 1 177 ? -0.920 -6.024 20.463 1.00 98.62 177 PHE A N 1
ATOM 1409 C CA . PHE A 1 177 ? -2.024 -6.871 20.919 1.00 98.62 177 PHE A CA 1
ATOM 1410 C C . PHE A 1 177 ? -3.242 -6.046 21.319 1.00 98.62 177 PHE A C 1
ATOM 1412 O O . PHE A 1 177 ? -4.357 -6.369 20.909 1.00 98.62 177 PHE A O 1
ATOM 1419 N N . TRP A 1 178 ? -3.048 -4.989 22.107 1.00 98.62 178 TRP A N 1
ATOM 1420 C CA . TRP A 1 178 ? -4.148 -4.137 22.545 1.00 98.62 178 TRP A CA 1
ATOM 1421 C C . TRP A 1 178 ? -4.865 -3.483 21.355 1.00 98.62 178 TRP A C 1
ATOM 1423 O O . TRP A 1 178 ? -6.081 -3.630 21.230 1.00 98.62 178 TRP A O 1
ATOM 1433 N N . VAL A 1 179 ? -4.122 -2.858 20.437 1.00 98.62 179 VAL A N 1
ATOM 1434 C CA . VAL A 1 179 ? -4.658 -2.246 19.209 1.00 98.62 179 VAL A CA 1
ATOM 1435 C C . VAL A 1 179 ? -5.381 -3.286 18.363 1.00 98.62 179 VAL A C 1
ATOM 1437 O O . VAL A 1 179 ? -6.534 -3.075 17.998 1.00 98.62 179 VAL A O 1
ATOM 1440 N N . GLY A 1 180 ? -4.769 -4.447 18.122 1.00 98.69 180 GLY A N 1
ATOM 1441 C CA . GLY A 1 180 ? -5.389 -5.536 17.369 1.00 98.69 180 GLY A CA 1
ATOM 1442 C C . GLY A 1 180 ? -6.737 -5.975 17.950 1.00 98.69 180 GLY A C 1
ATOM 1443 O O . GLY A 1 180 ? -7.699 -6.165 17.208 1.00 98.69 180 GLY A O 1
ATOM 1444 N N . ARG A 1 181 ? -6.857 -6.061 19.282 1.00 98.81 181 ARG A N 1
ATOM 1445 C CA . ARG A 1 181 ? -8.133 -6.372 19.953 1.00 98.81 181 ARG A CA 1
ATOM 1446 C C . ARG A 1 181 ? -9.168 -5.262 19.833 1.00 98.81 181 ARG A C 1
ATOM 1448 O O . ARG A 1 181 ? -10.357 -5.562 19.749 1.00 98.81 181 ARG A O 1
ATOM 1455 N N . GLU A 1 182 ? -8.762 -3.998 19.845 1.00 98.88 182 GLU A N 1
ATOM 1456 C CA . GLU A 1 182 ? -9.687 -2.890 19.587 1.00 98.88 182 GLU A CA 1
ATOM 1457 C C . GLU A 1 182 ? -10.176 -2.906 18.131 1.00 98.88 182 GLU A C 1
ATOM 1459 O O . GLU A 1 182 ? -11.374 -2.772 17.882 1.00 98.88 182 GLU A O 1
ATOM 1464 N N . LEU A 1 183 ? -9.289 -3.177 17.172 1.00 98.88 183 LEU A N 1
ATOM 1465 C CA . LEU A 1 183 ? -9.639 -3.330 15.757 1.00 98.88 183 LEU A CA 1
ATOM 1466 C C . LEU A 1 183 ? -10.615 -4.497 15.520 1.00 98.88 183 LEU A C 1
ATOM 1468 O O . LEU A 1 183 ? -11.559 -4.353 14.742 1.00 98.88 183 LEU A O 1
ATOM 1472 N N . GLU A 1 184 ? -10.454 -5.621 16.231 1.00 98.81 184 GLU A N 1
ATOM 1473 C CA . GLU A 1 184 ? -11.410 -6.743 16.215 1.00 98.81 184 GLU A CA 1
ATOM 1474 C C . GLU A 1 184 ? -12.816 -6.307 16.650 1.00 98.81 184 GLU A C 1
ATOM 1476 O O . GLU A 1 184 ? -13.800 -6.660 15.999 1.00 98.81 184 GLU A O 1
ATOM 1481 N N . LYS A 1 185 ? -12.930 -5.506 17.720 1.00 98.69 185 LYS A N 1
ATOM 1482 C CA . LYS A 1 185 ? -14.224 -4.976 18.195 1.00 98.69 185 LYS A CA 1
ATOM 1483 C C . LYS A 1 185 ? -14.877 -4.051 17.169 1.00 98.69 185 LYS A C 1
ATOM 1485 O O . LYS A 1 185 ? -16.099 -4.003 17.081 1.00 98.69 185 LYS A O 1
ATOM 1490 N N . LEU A 1 186 ? -14.065 -3.331 16.396 1.00 98.69 186 LEU A N 1
ATOM 1491 C CA . LEU A 1 186 ? -14.505 -2.417 15.339 1.00 98.69 186 LEU A CA 1
ATOM 1492 C C . LEU A 1 186 ? -14.713 -3.111 13.982 1.00 98.69 186 LEU A C 1
ATOM 1494 O O . LEU A 1 186 ? -15.005 -2.435 12.987 1.00 98.69 186 LEU A O 1
ATOM 1498 N N . ASN A 1 187 ? -14.575 -4.440 13.925 1.00 98.50 187 ASN A N 1
ATOM 1499 C CA . ASN A 1 187 ? -14.717 -5.245 12.713 1.00 98.50 187 ASN A CA 1
ATOM 1500 C C . ASN A 1 187 ? -13.802 -4.763 11.567 1.00 98.50 187 ASN A C 1
ATOM 1502 O O . ASN A 1 187 ? -14.234 -4.619 10.420 1.00 98.50 187 ASN A O 1
ATOM 1506 N N . PHE A 1 188 ? -12.553 -4.413 11.883 1.00 98.75 188 PHE A N 1
ATOM 1507 C CA . PHE A 1 188 ? -11.546 -4.105 10.865 1.00 98.75 188 PHE A CA 1
ATOM 1508 C C . PHE A 1 188 ? -11.098 -5.380 10.146 1.00 98.75 188 PHE A C 1
ATOM 1510 O O . PHE A 1 188 ? -11.062 -6.468 10.717 1.00 98.75 188 PHE 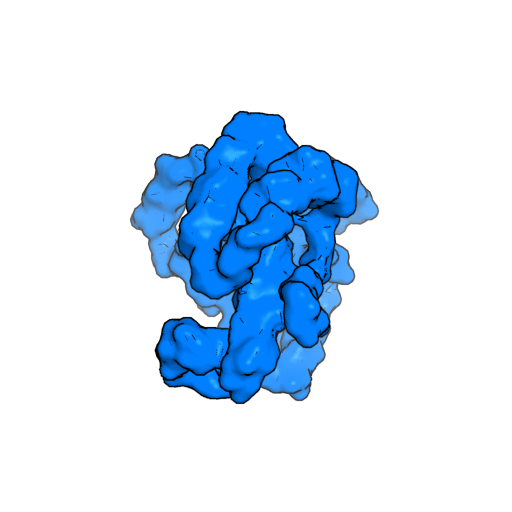A O 1
ATOM 1517 N N . TYR A 1 189 ? -10.769 -5.232 8.867 1.00 98.62 189 TYR A N 1
ATOM 1518 C CA . TYR A 1 189 ? -10.492 -6.332 7.953 1.00 98.62 189 TYR A CA 1
ATOM 1519 C C . TYR A 1 189 ? -9.055 -6.842 8.043 1.00 98.62 189 TYR A C 1
ATOM 1521 O O . TYR A 1 189 ? -8.840 -8.049 7.972 1.00 98.62 189 TYR A O 1
ATOM 1529 N N . TRP A 1 190 ? -8.081 -5.948 8.223 1.00 98.56 190 TRP A N 1
ATOM 1530 C CA . TRP A 1 190 ? -6.713 -6.333 8.561 1.00 98.56 190 TRP A CA 1
ATOM 1531 C C . TRP A 1 190 ? -6.005 -5.269 9.395 1.00 98.56 190 TRP A C 1
ATOM 1533 O O . TRP A 1 190 ? -6.381 -4.090 9.386 1.00 98.56 190 TRP A O 1
ATOM 1543 N N . PHE A 1 191 ? -4.943 -5.717 10.060 1.00 98.19 191 PHE A N 1
ATOM 1544 C CA . PHE A 1 191 ? -3.953 -4.908 10.754 1.00 98.19 191 PHE A CA 1
ATOM 1545 C C . PHE A 1 191 ? -2.603 -5.045 10.038 1.00 98.19 191 PHE A C 1
ATOM 1547 O O . PHE A 1 191 ? -1.986 -6.108 10.055 1.00 98.19 191 PHE A O 1
ATOM 1554 N N . GLU A 1 192 ? -2.174 -4.002 9.344 1.00 97.06 192 GLU A N 1
ATOM 1555 C CA . GLU A 1 192 ? -0.961 -4.009 8.524 1.00 97.06 192 GLU A CA 1
ATOM 1556 C C . GLU A 1 192 ? 0.220 -3.438 9.289 1.00 97.06 192 GLU A C 1
ATOM 1558 O O . GLU A 1 192 ? 0.023 -2.580 10.139 1.00 97.06 192 GLU A O 1
ATOM 1563 N N . GLN A 1 193 ? 1.418 -3.963 9.033 1.00 93.56 193 GLN A N 1
ATOM 1564 C CA . GLN A 1 193 ? 2.694 -3.467 9.560 1.00 93.56 193 GLN A CA 1
ATOM 1565 C C . GLN A 1 193 ? 2.668 -2.965 11.035 1.00 93.56 193 GLN A C 1
ATOM 1567 O O . GLN A 1 193 ? 3.143 -1.865 11.332 1.00 93.56 193 GLN A O 1
ATOM 1572 N N . PRO A 1 194 ? 2.121 -3.737 12.000 1.00 94.00 194 PRO A N 1
ATOM 1573 C CA . PRO A 1 194 ? 1.996 -3.318 13.401 1.00 94.00 194 PRO A CA 1
ATOM 1574 C C . PRO A 1 194 ? 3.319 -3.250 14.170 1.00 94.00 194 PRO A C 1
ATOM 1576 O O . PRO A 1 194 ? 3.394 -2.631 15.228 1.00 94.00 194 PRO A O 1
ATOM 1579 N N . LEU A 1 195 ? 4.337 -3.960 13.686 1.00 93.38 195 LEU A N 1
ATOM 1580 C CA . LEU A 1 195 ? 5.616 -4.177 14.355 1.00 93.38 195 LEU A CA 1
ATOM 1581 C C . LEU A 1 195 ? 6.758 -4.034 13.344 1.00 93.38 195 LEU A C 1
ATOM 1583 O O . LEU A 1 195 ? 6.548 -4.064 12.131 1.00 93.38 195 LEU A O 1
ATOM 1587 N N . LEU A 1 196 ? 7.995 -3.936 13.831 1.00 90.31 196 LEU A N 1
ATOM 1588 C CA . LEU A 1 196 ? 9.166 -3.936 12.952 1.00 90.31 196 LEU A CA 1
ATOM 1589 C C . LEU A 1 196 ? 9.270 -5.270 12.200 1.00 90.31 196 LEU A C 1
ATOM 1591 O O . LEU A 1 196 ? 9.398 -6.328 12.811 1.00 90.31 196 LEU A O 1
ATOM 1595 N N . GLU A 1 197 ? 9.223 -5.215 10.870 1.00 87.94 197 GLU A N 1
ATOM 1596 C CA . GLU A 1 197 ? 9.053 -6.396 10.003 1.00 87.94 197 GLU A CA 1
ATOM 1597 C C . GLU A 1 197 ? 10.281 -7.309 9.942 1.00 87.94 197 GLU A C 1
ATOM 1599 O O . GLU A 1 197 ? 10.172 -8.479 9.588 1.00 87.94 197 GLU A O 1
ATOM 1604 N N . ASN A 1 198 ? 11.442 -6.815 10.375 1.00 86.50 198 ASN A N 1
ATOM 1605 C CA . ASN A 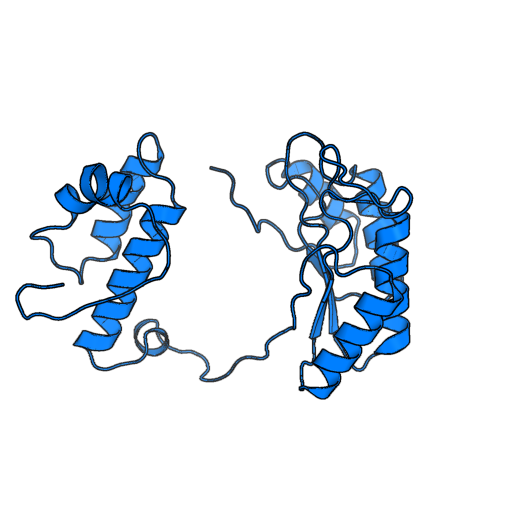1 198 ? 12.636 -7.637 10.565 1.00 86.50 198 ASN A CA 1
ATOM 1606 C C . ASN A 1 198 ? 12.613 -8.471 11.864 1.00 86.50 198 ASN A C 1
ATOM 1608 O O . ASN A 1 198 ? 13.532 -9.253 12.090 1.00 86.50 198 ASN A O 1
ATOM 1612 N N . ARG A 1 199 ? 11.590 -8.321 12.721 1.00 88.12 199 ARG A N 1
ATOM 1613 C CA . ARG A 1 199 ? 11.385 -9.108 13.951 1.00 88.12 199 ARG A CA 1
ATOM 1614 C C . ARG A 1 199 ? 10.278 -10.141 13.750 1.00 88.12 199 ARG A C 1
ATOM 1616 O O . ARG A 1 199 ? 9.170 -10.012 14.279 1.00 88.12 199 ARG A O 1
ATOM 1623 N N . ILE A 1 200 ? 10.580 -11.170 12.965 1.00 91.19 200 ILE A N 1
ATOM 1624 C CA . ILE A 1 200 ? 9.611 -12.182 12.520 1.00 91.19 200 ILE A CA 1
ATOM 1625 C C . ILE A 1 200 ? 8.947 -12.899 13.709 1.00 91.19 200 ILE A C 1
ATOM 1627 O O . ILE A 1 200 ? 7.747 -13.168 13.684 1.00 91.19 200 ILE A O 1
ATOM 1631 N N . GLU A 1 201 ? 9.677 -13.157 14.793 1.00 94.88 201 GLU A N 1
ATOM 1632 C CA . GLU A 1 201 ? 9.166 -13.847 15.985 1.00 94.88 201 GLU A CA 1
ATOM 1633 C C . GLU A 1 201 ? 8.031 -13.072 16.666 1.00 94.88 201 GLU A C 1
ATOM 1635 O O . GLU A 1 201 ? 7.068 -13.664 17.167 1.00 94.88 201 GLU A O 1
ATOM 1640 N N . SER A 1 202 ? 8.109 -11.738 16.661 1.00 94.00 202 SER A N 1
ATOM 1641 C CA . SER A 1 202 ? 7.050 -10.889 17.210 1.00 94.00 202 SER A CA 1
ATOM 1642 C C . SER A 1 202 ? 5.781 -10.981 16.361 1.00 94.00 202 SER A C 1
ATOM 1644 O O . SER A 1 202 ? 4.688 -11.071 16.918 1.00 94.00 202 SER A O 1
ATOM 1646 N N . TYR A 1 203 ? 5.917 -11.068 15.035 1.00 95.19 203 TYR A N 1
ATOM 1647 C CA . TYR A 1 203 ? 4.796 -11.319 14.128 1.00 95.19 203 TYR A CA 1
ATOM 1648 C C . TYR A 1 203 ? 4.178 -12.703 14.326 1.00 95.19 203 TYR A C 1
ATOM 1650 O O . TYR A 1 203 ? 2.958 -12.806 14.418 1.00 95.19 203 TYR A O 1
ATOM 1658 N N . ILE A 1 204 ? 4.987 -13.760 14.467 1.00 96.62 204 ILE A N 1
ATOM 1659 C CA . ILE A 1 204 ? 4.485 -15.117 14.759 1.00 96.62 204 ILE A CA 1
ATOM 1660 C C . ILE A 1 204 ? 3.641 -15.103 16.038 1.00 96.62 204 ILE A C 1
ATOM 1662 O O . ILE A 1 204 ? 2.534 -15.651 16.069 1.00 96.62 204 ILE A O 1
ATOM 1666 N N . THR A 1 205 ? 4.145 -14.441 17.080 1.00 97.75 205 THR A N 1
ATOM 1667 C CA . THR A 1 205 ? 3.447 -14.318 18.364 1.00 97.75 205 THR A CA 1
ATOM 1668 C C . THR A 1 205 ? 2.138 -13.544 18.207 1.00 97.75 205 THR A C 1
ATOM 1670 O O . THR A 1 205 ? 1.091 -14.014 18.653 1.00 97.75 205 THR A O 1
ATOM 1673 N N . LEU A 1 206 ? 2.172 -12.393 17.526 1.00 97.44 206 LEU A N 1
ATOM 1674 C CA . LEU A 1 206 ? 1.005 -11.540 17.301 1.00 97.44 206 LEU A CA 1
ATOM 1675 C C . LEU A 1 206 ? -0.091 -12.268 16.506 1.00 97.44 206 LEU A C 1
ATOM 1677 O O . LEU A 1 206 ? -1.239 -12.322 16.952 1.00 97.44 206 LEU A O 1
ATOM 1681 N N . CYS A 1 207 ? 0.270 -12.894 15.382 1.00 97.62 207 CYS A N 1
ATOM 1682 C CA . CYS A 1 207 ? -0.641 -13.669 14.533 1.00 97.62 207 CYS A CA 1
ATOM 1683 C C . CYS A 1 207 ? -1.264 -14.862 15.267 1.00 97.62 207 CYS A C 1
ATOM 1685 O O . CYS A 1 207 ? -2.408 -15.211 15.004 1.00 97.62 207 CYS A O 1
ATOM 1687 N N . SER A 1 208 ? -0.530 -15.485 16.194 1.00 97.50 208 SER A N 1
ATOM 1688 C CA . SER A 1 208 ? -1.049 -16.609 16.985 1.00 97.50 208 SER A CA 1
ATOM 1689 C C . SER A 1 208 ? -2.072 -16.168 18.035 1.00 97.50 208 SER A C 1
ATOM 1691 O O . SER A 1 208 ? -2.899 -16.970 18.467 1.00 97.50 208 SER A O 1
ATOM 1693 N N . GLY A 1 209 ? -2.008 -14.910 18.481 1.00 97.81 209 GLY A N 1
ATOM 1694 C CA . GLY A 1 209 ? -2.912 -14.387 19.500 1.00 97.81 209 GLY A CA 1
ATOM 1695 C C . GLY A 1 209 ? -4.112 -13.623 18.940 1.00 97.81 209 GLY A C 1
ATOM 1696 O O . GLY A 1 209 ? -5.173 -13.655 19.563 1.00 97.81 209 GLY A O 1
ATOM 1697 N N . LEU A 1 210 ? -3.996 -12.944 17.799 1.00 98.44 210 LEU A N 1
ATOM 1698 C CA . LEU A 1 210 ? -5.084 -12.155 17.211 1.00 98.44 210 LEU A CA 1
ATOM 1699 C C . LEU A 1 210 ? -5.992 -12.982 16.286 1.00 98.44 210 LEU A C 1
ATOM 1701 O O . LEU A 1 210 ? -5.582 -13.956 15.667 1.00 98.44 210 LEU A O 1
ATOM 1705 N N . LYS A 1 211 ? -7.260 -12.577 16.206 1.00 98.38 211 LYS A N 1
ATOM 1706 C CA . LYS A 1 211 ? -8.246 -13.058 15.229 1.00 98.38 211 LYS A CA 1
ATOM 1707 C C . LYS A 1 211 ? -8.256 -12.196 13.972 1.00 98.38 211 LYS A C 1
ATOM 1709 O O . LYS A 1 211 ? -8.549 -12.714 12.897 1.00 98.38 211 LYS A O 1
ATOM 1714 N N . ILE A 1 212 ? -7.996 -10.893 14.108 1.00 98.56 212 ILE A N 1
ATOM 1715 C CA . ILE A 1 212 ? -7.856 -10.007 12.950 1.00 98.56 212 ILE A CA 1
ATOM 1716 C C . ILE A 1 212 ? -6.640 -10.451 12.114 1.00 98.56 212 ILE A C 1
ATOM 1718 O O . ILE A 1 212 ? -5.576 -10.694 12.687 1.00 98.56 212 ILE A O 1
ATOM 1722 N N . PRO A 1 213 ? -6.766 -10.568 10.778 1.00 98.44 213 PRO A N 1
ATOM 1723 C CA . PRO A 1 213 ? -5.627 -10.839 9.910 1.00 98.44 213 PRO A CA 1
ATOM 1724 C C . PRO A 1 213 ? -4.532 -9.782 10.068 1.00 98.44 213 PRO A C 1
ATOM 1726 O O . PRO A 1 213 ? -4.811 -8.583 10.020 1.00 98.44 213 PRO A O 1
ATOM 1729 N N . VAL A 1 214 ? -3.285 -10.230 10.209 1.00 97.75 214 VAL A N 1
ATOM 1730 C CA . VAL A 1 214 ? -2.107 -9.356 10.215 1.00 97.75 214 VAL A CA 1
ATOM 1731 C C . VAL A 1 214 ? -1.453 -9.400 8.835 1.00 97.75 214 VAL A C 1
ATOM 1733 O O . VAL A 1 214 ? -1.168 -10.486 8.329 1.00 97.75 214 VAL A O 1
ATOM 1736 N N . LEU A 1 215 ? -1.230 -8.235 8.220 1.00 95.38 215 LEU A N 1
ATOM 1737 C CA . LEU A 1 215 ? -0.620 -8.109 6.892 1.00 95.38 215 LEU A CA 1
ATOM 1738 C C . LEU A 1 215 ? 0.814 -7.573 7.011 1.00 95.38 215 LEU A C 1
ATOM 1740 O O . LEU A 1 215 ? 1.028 -6.446 7.446 1.00 95.38 215 LEU A O 1
ATOM 1744 N N . SER A 1 216 ? 1.792 -8.406 6.658 1.00 90.56 216 SER A N 1
ATOM 1745 C CA . SER A 1 216 ? 3.232 -8.107 6.676 1.00 90.56 216 SER A CA 1
ATOM 1746 C C . SER A 1 216 ? 3.986 -9.241 5.950 1.00 90.56 216 SER A C 1
ATOM 1748 O O . SER A 1 216 ? 3.468 -10.366 5.945 1.00 90.56 216 SER A O 1
ATOM 1750 N N . PRO A 1 217 ? 5.174 -9.019 5.349 1.00 88.62 217 PRO A N 1
ATOM 1751 C CA . PRO A 1 217 ? 5.926 -7.765 5.261 1.00 88.62 217 PRO A CA 1
ATOM 1752 C C . PRO A 1 217 ? 5.542 -6.861 4.079 1.00 88.62 217 PRO A C 1
ATOM 1754 O O . PRO A 1 217 ? 5.341 -7.344 2.967 1.00 88.62 217 PRO A O 1
ATOM 1757 N N . ALA A 1 218 ? 5.491 -5.545 4.311 1.00 80.88 218 ALA A N 1
ATOM 1758 C CA . ALA A 1 218 ? 5.356 -4.506 3.281 1.00 80.88 218 ALA A CA 1
ATOM 1759 C C . ALA A 1 218 ? 6.714 -3.904 2.873 1.00 80.88 218 ALA A C 1
ATOM 1761 O O . ALA A 1 218 ? 6.918 -3.515 1.723 1.00 80.88 218 ALA A O 1
ATOM 1762 N N . MET A 1 219 ? 7.665 -3.857 3.803 1.00 70.69 219 MET A N 1
ATOM 1763 C CA . MET A 1 219 ? 9.055 -3.486 3.591 1.00 70.69 219 MET A CA 1
ATOM 1764 C C . MET A 1 219 ? 9.930 -4.713 3.835 1.00 70.69 219 MET A C 1
ATOM 1766 O O . MET A 1 219 ? 10.300 -5.038 4.962 1.00 70.69 219 MET A O 1
ATOM 1770 N N . SER A 1 220 ? 10.298 -5.406 2.761 1.00 53.00 220 SER A N 1
ATOM 1771 C CA . SER A 1 220 ? 11.377 -6.386 2.823 1.00 53.00 220 SER A CA 1
ATOM 1772 C C . SER A 1 220 ? 12.694 -5.647 3.071 1.00 53.00 220 SER A C 1
ATOM 1774 O O . SER A 1 220 ? 13.266 -5.037 2.169 1.00 53.00 220 SER A O 1
ATOM 1776 N N . GLY A 1 221 ? 13.161 -5.657 4.319 1.00 50.28 221 GLY A N 1
ATOM 1777 C CA . GLY A 1 221 ? 14.547 -5.332 4.626 1.00 50.28 221 GLY A CA 1
ATOM 1778 C C . GLY A 1 221 ? 15.443 -6.434 4.070 1.00 50.28 221 GLY A C 1
ATOM 1779 O O . GLY A 1 221 ? 15.339 -7.576 4.516 1.00 50.28 221 GLY A O 1
ATOM 1780 N N . GLY A 1 222 ? 16.270 -6.095 3.081 1.00 37.53 222 GLY A N 1
ATOM 1781 C CA . GLY A 1 222 ? 17.498 -6.841 2.804 1.00 37.53 222 GLY A CA 1
ATOM 1782 C C . GLY A 1 222 ? 18.531 -6.653 3.909 1.00 37.53 222 GLY A C 1
ATOM 1783 O O . GLY A 1 222 ? 18.422 -5.654 4.660 1.00 37.53 222 GLY A O 1
#

Radius of gyration: 21.34 Å; Cα contacts (8 Å, |Δi|>4): 341; chains: 1; bounding box: 48×36×58 Å

pLDDT: mean 93.88, std 8.11, range [37.53, 98.88]

Nearest PDB structures (foldseek):
  3n4e-assembly1_A  TM=8.462E-01  e=3.151E-11  Paracoccus denitrificans PD1222
  2poz-assembly1_F  TM=7.936E-01  e=4.257E-11  Mesorhizobium japonicum MAFF 303099
  3sbf-assembly2_B  TM=7.836E-01  e=1.236E-09  Vibrionales bacterium SWAT-3
  4ihc-assembly1_G  TM=7.809E-01  e=4.929E-09  Musicola paradisiaca Ech703
  3tw9-assembly1_C  TM=7.704E-01  e=1.290E-08  Salmonella enterica subsp. enterica serovar Enteritidis str. P125109